Protein AF-A0A9P4T4Q5-F1 (afdb_monomer_lite)

Structure (mmCIF, N/CA/C/O backbone):
data_AF-A0A9P4T4Q5-F1
#
_entry.id   AF-A0A9P4T4Q5-F1
#
loop_
_atom_site.group_PDB
_atom_site.id
_atom_site.type_symbol
_atom_site.label_atom_id
_atom_site.label_alt_id
_atom_site.label_comp_id
_atom_site.label_asym_id
_atom_site.label_entity_id
_atom_site.label_seq_id
_atom_site.pdbx_PDB_ins_code
_atom_site.Cartn_x
_atom_site.Cartn_y
_atom_site.Cartn_z
_atom_site.occupancy
_atom_site.B_iso_or_equiv
_atom_site.auth_seq_id
_atom_site.auth_comp_id
_atom_site.auth_asym_id
_atom_site.auth_atom_id
_atom_site.pdbx_PDB_model_num
ATOM 1 N N . MET A 1 1 ? 0.245 20.357 -17.396 1.00 64.56 1 MET A N 1
ATOM 2 C CA . MET A 1 1 ? -0.317 19.278 -18.235 1.00 64.56 1 MET A CA 1
ATOM 3 C C . MET A 1 1 ? -0.642 18.130 -17.303 1.00 64.56 1 MET A C 1
ATOM 5 O O . MET A 1 1 ? 0.205 17.809 -16.481 1.00 64.56 1 MET A O 1
ATOM 9 N N . ASP A 1 2 ? -1.856 17.587 -17.358 1.00 85.38 2 ASP A N 1
ATOM 10 C CA . ASP A 1 2 ? -2.252 16.464 -16.501 1.00 85.38 2 ASP A CA 1
ATOM 11 C C . ASP A 1 2 ? -1.383 15.217 -16.807 1.00 85.38 2 ASP A C 1
ATOM 13 O O . ASP A 1 2 ? -1.110 14.937 -17.981 1.00 85.38 2 ASP A O 1
ATOM 17 N N . PRO A 1 3 ? -0.925 14.467 -15.787 1.00 85.25 3 PRO A N 1
ATOM 18 C CA . PRO A 1 3 ? -0.009 13.342 -15.974 1.00 85.25 3 PRO A CA 1
ATOM 19 C C . PRO A 1 3 ? -0.629 12.169 -16.742 1.00 85.25 3 PRO A C 1
ATOM 21 O O . PRO A 1 3 ? 0.101 11.441 -17.409 1.00 85.25 3 PRO A O 1
ATOM 24 N N . ARG A 1 4 ? -1.959 11.994 -16.736 1.00 86.31 4 ARG A N 1
ATOM 25 C CA . ARG A 1 4 ? -2.614 10.986 -17.592 1.00 86.31 4 ARG A CA 1
ATOM 26 C C . ARG A 1 4 ? -2.603 11.417 -19.054 1.00 86.31 4 ARG A C 1
ATOM 28 O O . ARG A 1 4 ? -2.420 10.584 -19.935 1.00 86.31 4 ARG A O 1
ATOM 35 N N . THR A 1 5 ? -2.760 12.714 -19.304 1.00 91.56 5 THR A N 1
ATOM 36 C CA . THR A 1 5 ? -2.664 13.299 -20.647 1.00 91.56 5 THR A CA 1
ATOM 37 C C . THR A 1 5 ? -1.244 13.167 -21.193 1.00 91.56 5 THR A C 1
ATOM 39 O O . THR A 1 5 ? -1.061 12.772 -22.341 1.00 91.56 5 THR A O 1
ATOM 42 N N . ALA A 1 6 ? -0.233 13.431 -20.360 1.00 89.81 6 ALA A N 1
ATOM 43 C CA . ALA A 1 6 ? 1.168 13.218 -20.714 1.00 89.81 6 ALA A CA 1
ATOM 44 C C . ALA A 1 6 ? 1.476 11.731 -20.968 1.00 89.81 6 ALA A C 1
ATOM 46 O O . ALA A 1 6 ? 2.134 11.402 -21.950 1.00 89.81 6 ALA A O 1
ATOM 47 N N . MET A 1 7 ? 0.943 10.826 -20.140 1.00 91.69 7 MET A N 1
ATOM 48 C CA . MET A 1 7 ? 1.112 9.379 -20.313 1.00 91.69 7 MET A CA 1
ATOM 49 C C . MET A 1 7 ? 0.531 8.897 -21.647 1.00 91.69 7 MET A C 1
ATOM 51 O O . MET A 1 7 ? 1.190 8.145 -22.359 1.00 91.69 7 MET A O 1
ATOM 55 N N . LEU A 1 8 ? -0.665 9.368 -22.017 1.00 92.50 8 LEU A N 1
ATOM 56 C CA . LEU A 1 8 ? -1.267 9.047 -23.311 1.00 92.50 8 LEU A CA 1
ATOM 57 C C . LEU A 1 8 ? -0.418 9.574 -24.476 1.00 92.50 8 LEU A C 1
ATOM 59 O O . LEU A 1 8 ? -0.223 8.862 -25.456 1.00 92.50 8 LEU A O 1
ATOM 63 N N . ALA A 1 9 ? 0.118 10.792 -24.365 1.00 93.69 9 ALA A N 1
ATOM 64 C CA . ALA A 1 9 ? 0.987 11.361 -25.394 1.00 93.69 9 ALA A CA 1
ATOM 65 C C . ALA A 1 9 ? 2.263 10.524 -25.601 1.00 93.69 9 ALA A C 1
ATOM 67 O O . ALA A 1 9 ? 2.615 10.223 -26.738 1.00 93.69 9 ALA A O 1
ATOM 68 N N . VAL A 1 10 ? 2.906 10.080 -24.515 1.00 93.00 10 VAL A N 1
ATOM 69 C CA . VAL A 1 10 ? 4.093 9.207 -24.580 1.00 93.00 10 VAL A CA 1
ATOM 70 C C . VAL A 1 10 ? 3.744 7.828 -25.151 1.00 93.00 10 VAL A C 1
ATOM 72 O O . VAL A 1 10 ? 4.496 7.290 -25.960 1.00 93.00 10 VAL A O 1
ATOM 75 N N . GLN A 1 11 ? 2.588 7.260 -24.791 1.00 93.31 11 GLN A N 1
ATOM 76 C CA . GLN A 1 11 ? 2.115 5.992 -25.362 1.00 93.31 11 GLN A CA 1
ATOM 77 C C . GLN A 1 11 ? 1.891 6.082 -26.876 1.00 93.31 11 GLN A C 1
ATOM 79 O O . GLN A 1 11 ? 2.256 5.154 -27.596 1.00 93.31 11 GLN A O 1
ATOM 84 N N . LEU A 1 12 ? 1.333 7.196 -27.360 1.00 95.56 12 LEU A N 1
ATOM 85 C CA . LEU A 1 12 ? 1.170 7.444 -28.793 1.00 95.56 12 LEU A CA 1
ATOM 86 C C . LEU A 1 12 ? 2.531 7.549 -29.494 1.00 95.56 12 LEU A C 1
ATOM 88 O O . LEU A 1 12 ? 2.755 6.857 -30.479 1.00 95.56 12 LEU A O 1
ATOM 92 N N . GLN A 1 13 ? 3.480 8.308 -28.935 1.00 94.25 13 GLN A N 1
ATOM 93 C CA . GLN A 1 13 ? 4.836 8.413 -29.492 1.00 94.25 13 GLN A CA 1
ATOM 94 C C . GLN A 1 13 ? 5.566 7.062 -29.546 1.00 94.25 13 GLN A C 1
ATOM 96 O O . GLN A 1 13 ? 6.278 6.780 -30.508 1.00 94.25 13 GLN A O 1
ATOM 101 N N . LEU A 1 14 ? 5.384 6.204 -28.537 1.00 93.88 14 LEU A N 1
ATOM 102 C CA . LEU A 1 14 ? 5.937 4.848 -28.540 1.00 93.88 14 LEU A CA 1
ATOM 103 C C . LEU A 1 14 ? 5.323 3.970 -29.637 1.00 93.88 14 LEU A C 1
ATOM 105 O O . LEU A 1 14 ? 6.044 3.172 -30.238 1.00 93.88 14 LEU A O 1
ATOM 109 N N . ALA A 1 15 ? 4.020 4.110 -29.901 1.00 94.50 15 ALA A N 1
ATOM 110 C CA . ALA A 1 15 ? 3.352 3.404 -30.990 1.00 94.50 15 ALA A CA 1
ATOM 111 C C . ALA A 1 15 ? 3.882 3.861 -32.359 1.00 94.50 15 ALA A C 1
ATOM 113 O O . ALA A 1 15 ? 4.242 3.013 -33.175 1.00 94.50 15 ALA A O 1
ATOM 114 N N . ASP A 1 16 ? 4.031 5.173 -32.560 1.00 95.25 16 ASP A N 1
ATOM 115 C CA . ASP A 1 16 ? 4.570 5.751 -33.797 1.00 95.25 16 ASP A CA 1
ATOM 116 C C . ASP A 1 16 ? 6.015 5.281 -34.053 1.00 95.25 16 ASP A C 1
ATOM 118 O O . ASP A 1 16 ? 6.361 4.852 -35.154 1.00 95.25 16 ASP A O 1
ATOM 122 N N . ILE A 1 17 ? 6.877 5.285 -33.027 1.00 92.31 17 ILE A N 1
ATOM 123 C CA . ILE A 1 17 ? 8.264 4.800 -33.150 1.00 92.31 17 ILE A CA 1
ATOM 124 C C . ILE A 1 17 ? 8.303 3.300 -33.459 1.00 92.31 17 ILE A C 1
ATOM 126 O O . ILE A 1 17 ? 9.138 2.860 -34.250 1.00 92.31 17 ILE A O 1
ATOM 130 N N . ALA A 1 18 ? 7.409 2.506 -32.866 1.00 90.88 18 ALA A N 1
ATOM 131 C CA . ALA A 1 18 ? 7.325 1.079 -33.159 1.00 90.88 18 ALA A CA 1
ATOM 132 C C . ALA A 1 18 ? 6.918 0.813 -34.619 1.00 90.88 18 ALA A C 1
ATOM 134 O O . ALA A 1 18 ? 7.454 -0.108 -35.238 1.00 90.88 18 ALA A O 1
ATOM 135 N N . GLU A 1 19 ? 6.018 1.620 -35.188 1.00 92.69 19 GLU A N 1
ATOM 136 C CA . GLU A 1 19 ? 5.650 1.552 -36.607 1.00 92.69 19 GLU A CA 1
ATOM 137 C C . GLU A 1 19 ? 6.850 1.885 -37.508 1.00 92.69 19 GLU A C 1
ATOM 139 O O . GLU A 1 19 ? 7.207 1.089 -38.379 1.00 92.69 19 GLU A O 1
ATOM 144 N N . ILE A 1 20 ? 7.569 2.973 -37.211 1.00 88.88 20 ILE A N 1
ATOM 145 C CA . ILE A 1 20 ? 8.772 3.383 -37.956 1.00 88.88 20 ILE A CA 1
ATOM 146 C C . ILE A 1 20 ? 9.863 2.299 -37.902 1.00 88.88 20 ILE A C 1
ATOM 148 O O . ILE A 1 20 ? 10.479 1.975 -38.921 1.00 88.88 20 ILE A O 1
ATOM 152 N N . LEU A 1 21 ? 10.102 1.698 -36.732 1.00 87.06 21 LEU A N 1
ATOM 153 C CA . LEU A 1 21 ? 11.079 0.614 -36.578 1.00 87.06 21 LEU A CA 1
ATOM 154 C C . LEU A 1 21 ? 10.698 -0.632 -37.396 1.00 87.06 21 LEU A C 1
ATOM 156 O O . LEU A 1 21 ? 11.575 -1.269 -37.990 1.00 87.06 21 LEU A O 1
ATOM 160 N N . ASN A 1 22 ? 9.405 -0.964 -37.473 1.00 87.50 22 ASN A N 1
ATOM 161 C CA . ASN A 1 22 ? 8.915 -2.069 -38.300 1.00 87.50 22 ASN A CA 1
ATOM 162 C C . ASN A 1 22 ? 9.116 -1.793 -39.800 1.00 87.50 22 ASN A C 1
ATOM 164 O O . ASN A 1 22 ? 9.591 -2.673 -40.525 1.00 87.50 22 ASN A O 1
ATOM 168 N N . ASP A 1 23 ? 8.845 -0.571 -40.259 1.00 86.06 23 ASP A N 1
ATOM 169 C CA . ASP A 1 23 ? 9.034 -0.167 -41.657 1.00 86.06 23 ASP A CA 1
ATOM 170 C C . ASP A 1 23 ? 10.508 -0.191 -42.085 1.00 86.06 23 ASP A C 1
ATOM 172 O O . ASP A 1 23 ? 10.851 -0.635 -43.190 1.00 86.06 23 ASP A O 1
ATOM 176 N N . ILE A 1 24 ? 11.413 0.232 -41.197 1.00 81.69 24 ILE A N 1
ATOM 177 C CA . ILE A 1 24 ? 12.863 0.150 -41.422 1.00 81.69 24 ILE A CA 1
ATOM 178 C C . ILE A 1 24 ? 13.302 -1.316 -41.545 1.00 81.69 24 ILE A C 1
ATOM 180 O O . ILE A 1 24 ? 14.125 -1.645 -42.403 1.00 81.69 24 ILE A O 1
ATOM 184 N N . GLN A 1 25 ? 12.722 -2.218 -40.748 1.00 76.75 25 GLN A N 1
ATOM 185 C CA . GLN A 1 25 ? 13.058 -3.643 -40.765 1.00 76.75 25 GLN A CA 1
ATOM 186 C C . GLN A 1 25 ? 12.623 -4.355 -42.059 1.00 76.75 25 GLN A C 1
ATOM 188 O O . GLN A 1 25 ? 13.293 -5.293 -42.504 1.00 76.75 25 GLN A 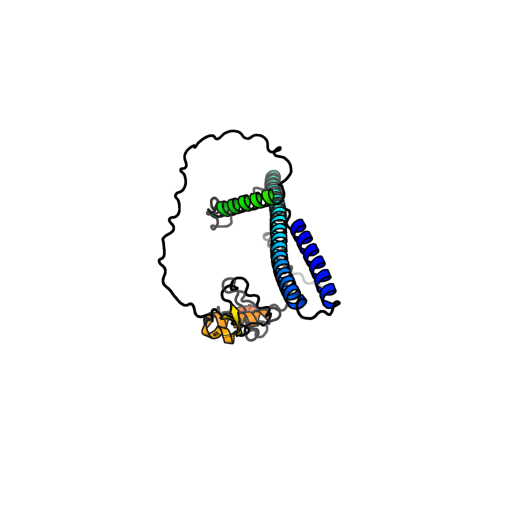O 1
ATOM 193 N N . ILE A 1 26 ? 11.540 -3.904 -42.695 1.00 78.69 26 ILE A N 1
ATOM 194 C CA . ILE A 1 26 ? 11.064 -4.446 -43.978 1.00 78.69 26 ILE A CA 1
ATOM 195 C C . ILE A 1 26 ? 11.969 -3.990 -45.143 1.00 78.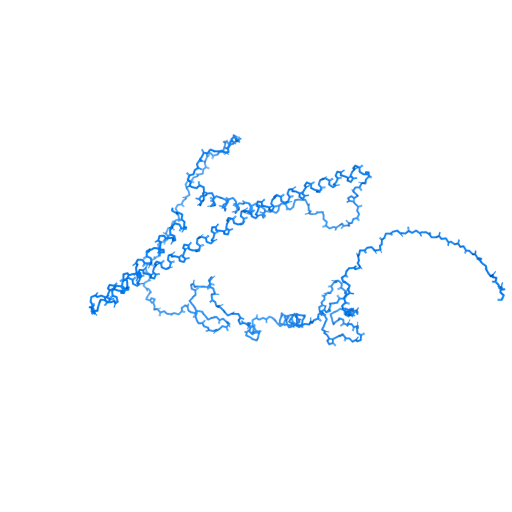69 26 ILE A C 1
ATOM 197 O O . ILE A 1 26 ? 12.212 -4.752 -46.087 1.00 78.69 26 ILE A O 1
ATOM 201 N N . ASN A 1 27 ? 12.543 -2.786 -45.062 1.00 70.94 27 ASN A N 1
ATOM 202 C CA . ASN A 1 27 ? 13.329 -2.168 -46.133 1.00 70.94 27 ASN A CA 1
ATOM 203 C C . ASN A 1 27 ? 14.848 -2.456 -46.016 1.00 70.94 27 ASN A C 1
ATOM 205 O O . ASN A 1 27 ? 15.597 -1.682 -45.422 1.00 70.94 27 ASN A O 1
ATOM 209 N N . LYS A 1 28 ? 15.319 -3.539 -46.656 1.00 61.94 28 LYS A N 1
ATOM 210 C CA . LYS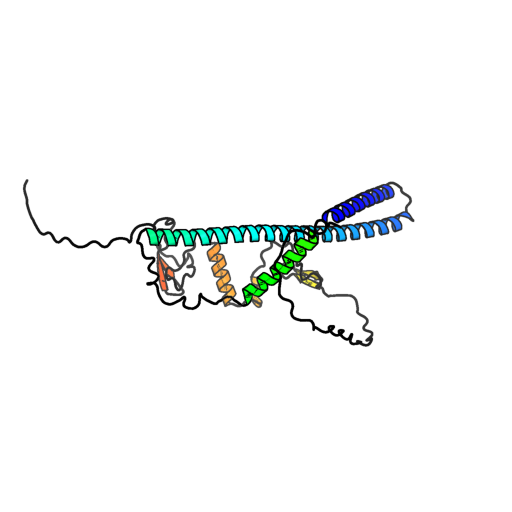 A 1 28 ? 16.661 -4.182 -46.563 1.00 61.94 28 LYS A CA 1
ATOM 211 C C . LYS A 1 28 ? 17.926 -3.390 -47.011 1.00 61.94 28 LYS A C 1
ATOM 213 O O . LYS A 1 28 ? 18.872 -4.019 -47.493 1.00 61.94 28 LYS A O 1
ATOM 218 N N . ASP A 1 29 ? 18.029 -2.073 -46.825 1.00 62.75 29 ASP A N 1
ATOM 219 C CA . ASP A 1 29 ? 19.287 -1.341 -47.108 1.00 62.75 29 ASP A CA 1
ATOM 220 C C . ASP A 1 29 ? 20.178 -1.250 -45.861 1.00 62.75 29 ASP A C 1
ATOM 222 O O . ASP A 1 29 ? 19.903 -0.529 -44.911 1.00 62.75 29 ASP A O 1
ATOM 226 N N . LYS A 1 30 ? 21.264 -2.021 -45.863 1.00 63.69 30 LYS A N 1
ATOM 227 C CA . LYS A 1 30 ? 21.901 -2.586 -44.659 1.00 63.69 30 LYS A CA 1
ATOM 228 C C . LYS A 1 30 ? 22.948 -1.747 -43.906 1.00 63.69 30 LYS A C 1
ATOM 230 O O . LYS A 1 30 ? 23.662 -2.329 -43.106 1.00 63.69 30 LYS A O 1
ATOM 235 N N . ARG A 1 31 ? 23.178 -0.460 -44.193 1.00 58.84 31 ARG A N 1
ATOM 236 C CA . ARG A 1 31 ? 24.323 0.235 -43.545 1.00 58.84 31 ARG A CA 1
ATOM 237 C C . ARG A 1 31 ? 24.066 1.641 -43.026 1.00 58.84 31 ARG A C 1
ATOM 239 O O . ARG A 1 31 ? 24.573 1.965 -41.967 1.00 58.84 31 ARG A O 1
ATOM 246 N N . ALA A 1 32 ? 23.271 2.448 -43.726 1.00 60.81 32 ALA A N 1
ATOM 247 C CA . ALA A 1 32 ? 22.837 3.748 -43.204 1.00 60.81 32 ALA A CA 1
ATOM 248 C C . ALA A 1 32 ? 21.673 3.608 -42.199 1.00 60.81 32 ALA A C 1
ATOM 250 O O . ALA A 1 32 ? 21.564 4.388 -41.263 1.00 60.81 32 ALA A O 1
ATOM 251 N N . LYS A 1 33 ? 20.853 2.556 -42.344 1.00 65.31 33 LYS A N 1
ATOM 252 C CA . LYS A 1 33 ? 19.678 2.301 -41.497 1.00 65.31 33 LYS A CA 1
ATOM 253 C C . LYS A 1 33 ? 20.017 1.731 -40.117 1.00 65.31 33 LYS A C 1
ATOM 255 O O . LYS A 1 33 ? 19.183 1.803 -39.225 1.00 65.31 33 LYS A O 1
ATOM 260 N N . ASP A 1 34 ? 21.217 1.181 -39.926 1.00 76.88 34 ASP A N 1
ATOM 261 C CA . ASP A 1 34 ? 21.619 0.592 -38.640 1.00 76.88 34 ASP A CA 1
ATOM 262 C C . ASP A 1 34 ? 21.887 1.679 -37.585 1.00 76.88 34 ASP A C 1
ATOM 264 O O . ASP A 1 34 ? 21.490 1.526 -36.432 1.00 76.88 34 ASP A O 1
ATOM 268 N N . GLU A 1 35 ? 22.497 2.802 -37.982 1.00 83.31 35 GLU A N 1
ATOM 269 C CA . GLU A 1 35 ? 22.713 3.958 -37.098 1.00 83.31 35 GLU A CA 1
ATOM 270 C C . GLU A 1 35 ? 21.390 4.668 -36.772 1.00 83.31 35 GLU A C 1
ATOM 272 O O . GLU A 1 35 ? 21.116 4.965 -35.608 1.00 83.31 35 GLU A O 1
ATOM 277 N N . GLU A 1 36 ? 20.527 4.871 -37.776 1.00 82.19 36 GLU A N 1
ATOM 278 C CA . GLU A 1 36 ? 19.181 5.431 -37.586 1.00 82.19 36 GLU A CA 1
ATOM 279 C C . GLU A 1 36 ? 18.336 4.544 -36.661 1.00 82.19 36 GLU A C 1
ATOM 281 O O . GLU A 1 36 ? 17.713 5.039 -35.721 1.00 82.19 36 GLU A O 1
ATOM 286 N N . ARG A 1 37 ? 18.381 3.221 -36.849 1.00 84.69 37 ARG A N 1
ATOM 287 C CA . ARG A 1 37 ? 17.704 2.254 -35.981 1.00 84.69 37 ARG A CA 1
ATOM 288 C C . ARG A 1 37 ? 18.218 2.317 -34.547 1.00 84.69 37 ARG A C 1
ATOM 290 O O . ARG A 1 37 ? 17.406 2.399 -33.632 1.00 84.69 37 ARG A O 1
ATOM 297 N N . ALA A 1 38 ? 19.536 2.304 -34.348 1.00 87.75 38 ALA A N 1
ATOM 298 C CA . ALA A 1 38 ? 20.120 2.401 -33.013 1.00 87.75 38 ALA A CA 1
ATOM 299 C C . ALA A 1 38 ? 19.683 3.699 -32.314 1.00 87.75 38 ALA A C 1
ATOM 301 O O . ALA A 1 38 ? 19.314 3.677 -31.141 1.00 87.75 38 ALA A O 1
ATOM 302 N N . SER A 1 39 ? 19.643 4.821 -33.044 1.00 90.38 39 SER A N 1
ATOM 303 C CA . SER A 1 39 ? 19.154 6.091 -32.500 1.00 90.38 39 SER A CA 1
ATOM 304 C C . SER A 1 39 ? 17.674 6.021 -32.087 1.00 90.38 39 SER A C 1
ATOM 306 O O . SER A 1 39 ? 17.328 6.435 -30.981 1.00 90.38 39 SER A O 1
ATOM 308 N N . LEU A 1 40 ? 16.805 5.411 -32.898 1.00 89.31 40 LEU A N 1
ATOM 309 C CA . LEU A 1 40 ? 15.385 5.241 -32.569 1.00 89.31 40 LEU A CA 1
ATOM 310 C C . LEU A 1 40 ? 15.159 4.291 -31.386 1.00 89.31 40 LEU A C 1
ATOM 312 O O . LEU A 1 40 ? 14.306 4.562 -30.544 1.00 89.31 40 LEU A O 1
ATOM 316 N N . GLU A 1 41 ? 15.944 3.219 -31.276 1.00 89.81 41 GLU A N 1
ATOM 317 C CA . GLU A 1 41 ? 15.900 2.303 -30.130 1.00 89.81 41 GLU A CA 1
ATOM 318 C C . GLU A 1 41 ? 16.303 3.016 -28.826 1.00 89.81 41 GLU A C 1
ATOM 320 O O . GLU A 1 41 ? 15.676 2.794 -27.789 1.00 89.81 41 GLU A O 1
ATOM 325 N N . THR A 1 42 ? 17.277 3.937 -28.861 1.00 93.38 42 THR A N 1
ATOM 326 C CA . THR A 1 42 ? 17.613 4.750 -27.674 1.00 93.38 42 THR A CA 1
ATOM 327 C C . THR A 1 42 ? 16.486 5.704 -27.272 1.00 93.38 42 THR A C 1
ATOM 329 O O . THR A 1 42 ? 16.179 5.819 -26.087 1.00 93.38 42 THR A O 1
ATOM 332 N N . VAL A 1 43 ? 15.809 6.333 -28.241 1.00 93.50 43 VAL A N 1
ATOM 333 C CA . VAL A 1 43 ? 14.646 7.199 -27.974 1.00 93.50 43 VAL A CA 1
ATOM 334 C C . VAL A 1 43 ? 13.479 6.384 -27.414 1.00 93.50 43 VAL A C 1
ATOM 336 O O . VAL A 1 43 ? 12.806 6.825 -26.486 1.00 93.50 43 VAL A O 1
ATOM 339 N N . GLN A 1 44 ? 13.259 5.170 -27.923 1.00 94.12 44 GLN A N 1
ATOM 340 C CA . GLN A 1 44 ? 12.252 4.258 -27.388 1.00 94.12 44 GLN A CA 1
ATOM 341 C C . GLN A 1 44 ? 12.529 3.916 -25.918 1.00 94.12 44 GLN A C 1
ATOM 343 O O . GLN A 1 44 ? 11.613 3.962 -25.098 1.00 94.12 44 GLN A O 1
ATOM 348 N N . GLN A 1 45 ? 13.779 3.595 -25.574 1.00 94.62 45 GLN A N 1
ATOM 349 C CA . GLN A 1 45 ? 14.168 3.311 -24.191 1.00 94.62 45 GLN A CA 1
ATOM 350 C C . GLN A 1 45 ? 13.924 4.514 -23.269 1.00 94.62 45 GLN A C 1
ATOM 352 O O . GLN A 1 45 ? 13.369 4.335 -22.183 1.00 94.62 45 GLN A O 1
ATOM 357 N N . ASP A 1 46 ? 14.263 5.729 -23.712 1.00 95.88 46 ASP A N 1
ATOM 358 C CA . ASP A 1 46 ? 14.023 6.951 -22.935 1.00 95.88 46 ASP A CA 1
ATOM 359 C C . ASP A 1 46 ? 12.522 7.207 -22.721 1.00 95.88 46 ASP A C 1
ATOM 361 O O . ASP A 1 46 ? 12.076 7.435 -21.597 1.00 95.88 46 ASP A O 1
ATOM 365 N N . LEU A 1 47 ? 11.698 7.065 -23.764 1.00 93.50 47 LEU A N 1
ATOM 366 C CA . LEU A 1 47 ? 10.244 7.217 -23.646 1.00 93.50 47 LEU A CA 1
ATOM 367 C C . LEU A 1 47 ? 9.612 6.166 -22.723 1.00 93.50 47 LEU A C 1
ATOM 369 O O . LEU A 1 47 ? 8.695 6.487 -21.967 1.00 93.50 47 LEU A O 1
ATOM 373 N N . VAL A 1 48 ? 10.112 4.926 -22.722 1.00 94.75 48 VAL A N 1
ATOM 374 C CA . VAL A 1 48 ? 9.678 3.894 -21.765 1.00 94.75 48 VAL A CA 1
ATOM 375 C C . VAL A 1 48 ? 10.037 4.293 -20.329 1.00 94.75 48 VAL A C 1
ATOM 377 O O . VAL A 1 48 ? 9.218 4.135 -19.420 1.00 94.75 48 VAL A O 1
ATOM 380 N N . GLN A 1 49 ? 11.225 4.859 -20.105 1.00 94.69 49 GLN A N 1
ATOM 381 C CA . GLN A 1 49 ? 11.628 5.361 -18.789 1.00 94.69 49 GLN A CA 1
ATOM 382 C C . GLN A 1 49 ? 10.762 6.550 -18.333 1.00 94.69 49 GLN A C 1
ATOM 384 O O . GLN A 1 49 ? 10.363 6.631 -17.163 1.00 94.69 49 GLN A O 1
ATOM 389 N N . GLN A 1 50 ? 10.423 7.456 -19.252 1.00 93.56 50 GLN A N 1
ATOM 390 C CA . GLN A 1 50 ? 9.505 8.563 -18.987 1.00 93.56 50 GLN A CA 1
ATOM 391 C C . GLN A 1 50 ? 8.096 8.057 -18.653 1.00 93.56 50 GLN A C 1
ATOM 393 O O . GLN A 1 50 ? 7.485 8.536 -17.695 1.00 93.56 50 GLN A O 1
ATOM 398 N N . LEU A 1 51 ? 7.606 7.041 -19.368 1.00 93.25 51 LEU A N 1
ATOM 399 C CA . LEU A 1 51 ? 6.315 6.408 -19.100 1.00 93.25 51 LEU A CA 1
ATOM 400 C C . LEU A 1 51 ? 6.272 5.818 -17.687 1.00 93.25 51 LEU A C 1
ATOM 402 O O . LEU A 1 51 ? 5.346 6.121 -16.939 1.00 93.25 51 LEU A O 1
ATOM 406 N N . ALA A 1 52 ? 7.301 5.071 -17.276 1.00 92.06 52 ALA A N 1
ATOM 407 C CA . ALA A 1 52 ? 7.385 4.518 -15.921 1.00 92.06 52 ALA A CA 1
ATOM 408 C C . ALA A 1 52 ? 7.360 5.614 -14.835 1.00 92.06 52 ALA A C 1
ATOM 410 O O . ALA A 1 52 ? 6.790 5.437 -13.754 1.00 92.06 52 ALA A O 1
ATOM 411 N N . THR A 1 53 ? 7.950 6.777 -15.123 1.00 92.19 53 THR A N 1
ATOM 412 C CA . THR A 1 53 ? 7.918 7.935 -14.218 1.00 92.19 53 THR A CA 1
ATOM 413 C C . THR A 1 53 ? 6.511 8.529 -14.120 1.00 92.19 53 THR A C 1
ATOM 415 O O . THR A 1 53 ? 6.033 8.797 -13.016 1.00 92.19 53 THR A O 1
ATOM 418 N N . LEU A 1 54 ? 5.821 8.694 -15.253 1.00 89.88 54 LEU A N 1
ATOM 419 C CA . LEU A 1 54 ? 4.443 9.194 -15.305 1.00 89.88 54 LEU A CA 1
ATOM 420 C C . LEU A 1 54 ? 3.456 8.235 -14.628 1.00 89.88 54 LEU A C 1
ATOM 422 O O . LEU A 1 54 ? 2.583 8.682 -13.886 1.00 89.88 54 LEU A O 1
ATOM 426 N N . GLU A 1 55 ? 3.618 6.924 -14.807 1.00 91.81 55 GLU A N 1
ATOM 427 C CA . GLU A 1 55 ? 2.835 5.912 -14.089 1.00 91.81 55 GLU A CA 1
ATOM 428 C C . GLU A 1 55 ? 3.012 6.035 -12.574 1.00 91.81 55 GLU A C 1
ATOM 430 O O . GLU A 1 55 ? 2.028 6.020 -11.827 1.00 91.81 55 GLU A O 1
ATOM 435 N N . GLY A 1 56 ? 4.253 6.235 -12.120 1.00 90.75 56 GLY A N 1
ATOM 436 C CA . GLY A 1 56 ? 4.557 6.512 -10.719 1.00 90.75 56 GLY A CA 1
ATOM 437 C C . GLY A 1 56 ? 3.835 7.759 -10.202 1.00 90.75 56 GLY A C 1
ATOM 438 O O . GLY A 1 56 ? 3.215 7.715 -9.141 1.00 90.75 56 GLY A O 1
ATOM 439 N N . GLN A 1 57 ? 3.843 8.852 -10.968 1.00 88.06 57 GLN A N 1
ATOM 440 C CA . GLN A 1 57 ? 3.121 10.078 -10.609 1.00 88.06 57 GLN A CA 1
ATOM 441 C C . GLN A 1 57 ? 1.606 9.851 -10.529 1.00 88.06 57 GLN A C 1
ATOM 443 O O . GLN A 1 57 ? 0.976 10.255 -9.553 1.00 88.06 57 GLN A O 1
ATOM 448 N N . VAL A 1 58 ? 1.013 9.160 -11.508 1.00 88.12 58 VAL A N 1
ATOM 449 C CA . VAL A 1 58 ? -0.422 8.827 -11.506 1.00 88.12 58 VAL A CA 1
ATOM 450 C C . VAL A 1 58 ? -0.789 7.963 -10.297 1.00 88.12 58 VAL A C 1
ATOM 452 O O . VAL A 1 58 ? -1.856 8.157 -9.712 1.00 88.12 58 VAL A O 1
ATOM 455 N N . LEU A 1 59 ? 0.071 7.018 -9.910 1.00 89.81 59 LEU A N 1
ATOM 456 C CA . LEU A 1 59 ? -0.139 6.184 -8.730 1.00 89.81 59 LEU A CA 1
ATOM 457 C C . LEU A 1 59 ? -0.110 7.010 -7.440 1.00 89.81 59 LEU A C 1
ATOM 459 O O . LEU A 1 59 ? -1.039 6.906 -6.644 1.00 89.81 59 LEU A O 1
ATOM 463 N N . VAL A 1 60 ? 0.905 7.860 -7.257 1.00 87.56 60 VAL A N 1
ATOM 464 C CA . VAL A 1 60 ? 1.012 8.750 -6.086 1.00 87.56 60 VAL A CA 1
ATOM 465 C C . VAL A 1 60 ? -0.229 9.629 -5.968 1.00 87.56 60 VAL A C 1
ATOM 467 O O . VAL A 1 60 ? -0.833 9.721 -4.906 1.00 87.56 60 VAL A O 1
ATOM 470 N N . ILE A 1 61 ? -0.664 10.209 -7.083 1.00 85.69 61 ILE A N 1
ATOM 471 C CA . ILE A 1 61 ? -1.859 11.047 -7.148 1.00 85.69 61 ILE A CA 1
ATOM 472 C C . ILE A 1 61 ? -3.125 10.275 -6.738 1.00 85.69 61 ILE A C 1
ATOM 474 O O . ILE A 1 61 ? -3.975 10.813 -6.028 1.00 85.69 61 ILE A O 1
ATOM 478 N N . LYS A 1 62 ? -3.262 9.006 -7.146 1.00 86.69 62 LYS A N 1
ATOM 479 C CA . LYS A 1 62 ? -4.381 8.149 -6.715 1.00 86.69 62 LYS A CA 1
ATOM 480 C C . LYS A 1 62 ? -4.343 7.861 -5.217 1.00 86.69 62 LYS A C 1
ATOM 482 O O . LYS A 1 62 ? -5.390 7.933 -4.585 1.00 86.69 62 LYS A O 1
ATOM 487 N N . ILE A 1 63 ? -3.165 7.553 -4.673 1.00 89.94 63 ILE A N 1
ATOM 488 C CA . ILE A 1 63 ? -2.991 7.294 -3.239 1.00 89.94 63 ILE A CA 1
ATOM 489 C C . ILE A 1 63 ? -3.372 8.541 -2.443 1.00 89.94 63 ILE A C 1
ATOM 491 O O . ILE A 1 63 ? -4.191 8.451 -1.541 1.00 89.94 63 ILE A O 1
ATOM 495 N N . LEU A 1 64 ? -2.863 9.715 -2.828 1.00 85.56 64 LEU A N 1
ATOM 496 C CA . LEU A 1 64 ? -3.198 10.978 -2.165 1.00 85.56 64 LEU A CA 1
ATOM 497 C C . LEU A 1 64 ? -4.702 11.263 -2.184 1.00 85.56 64 LEU A C 1
ATOM 499 O O . LEU A 1 64 ? -5.257 11.700 -1.181 1.00 85.56 64 LEU A O 1
ATOM 503 N N . LYS A 1 65 ? -5.365 10.990 -3.313 1.00 86.31 65 LYS A N 1
ATOM 504 C CA . LYS A 1 65 ? -6.818 11.130 -3.413 1.00 86.31 65 LYS A CA 1
ATOM 505 C C . LYS A 1 65 ? -7.548 10.190 -2.454 1.00 86.31 65 LYS A C 1
ATOM 507 O O . LYS A 1 65 ? -8.449 10.623 -1.748 1.00 86.31 65 LYS A O 1
ATOM 512 N N . GLN A 1 66 ? -7.155 8.921 -2.432 1.00 90.81 66 GLN A N 1
ATOM 513 C CA . GLN A 1 66 ? -7.782 7.926 -1.570 1.00 90.81 66 GLN A CA 1
ATOM 514 C C . GLN A 1 66 ? -7.580 8.257 -0.087 1.00 90.81 66 GLN A C 1
ATOM 516 O O . GLN A 1 66 ? -8.547 8.272 0.660 1.00 90.81 66 GLN A O 1
ATOM 521 N N . GLU A 1 67 ? -6.359 8.608 0.320 1.00 87.81 67 GLU A N 1
ATOM 522 C CA . GLU A 1 67 ? -6.059 9.036 1.693 1.00 87.81 67 GLU A CA 1
ATOM 523 C C . GLU A 1 67 ? -6.898 10.251 2.110 1.00 87.81 67 GLU A C 1
ATOM 525 O O . GLU A 1 67 ? -7.339 10.354 3.256 1.00 87.81 67 GLU A O 1
ATOM 530 N N . PHE A 1 68 ? -7.157 11.174 1.179 1.00 87.44 68 PHE A N 1
ATOM 531 C CA . PHE A 1 68 ? -8.036 12.310 1.429 1.00 87.44 68 PHE A CA 1
ATOM 532 C C . PHE A 1 68 ? -9.486 11.898 1.656 1.00 87.44 68 PHE A C 1
ATOM 534 O O . PHE A 1 68 ? -10.096 12.326 2.642 1.00 87.44 68 PHE A O 1
ATOM 541 N N . ASP A 1 69 ? -10.019 11.051 0.781 1.00 86.81 69 ASP A N 1
ATOM 542 C CA . ASP A 1 69 ? -11.382 10.544 0.897 1.00 86.81 69 ASP A CA 1
ATOM 543 C C . ASP A 1 69 ? -11.554 9.724 2.197 1.00 86.81 69 ASP A C 1
ATOM 545 O O . ASP A 1 69 ? -12.529 9.915 2.931 1.00 86.81 69 ASP A O 1
ATOM 549 N N . ASP A 1 70 ? -10.565 8.896 2.545 1.00 91.25 70 ASP A N 1
ATOM 550 C CA . ASP A 1 70 ? -10.554 8.060 3.750 1.00 91.25 70 ASP A CA 1
ATOM 551 C C . ASP A 1 70 ? -10.513 8.909 5.030 1.00 91.25 70 ASP A C 1
ATOM 553 O O . ASP A 1 70 ? -11.288 8.677 5.964 1.00 91.25 70 ASP A O 1
ATOM 557 N N . ARG A 1 71 ? -9.675 9.954 5.078 1.00 85.38 71 ARG A N 1
ATOM 558 C CA . ARG A 1 71 ? -9.633 10.886 6.220 1.00 85.38 71 ARG A CA 1
ATOM 559 C C . ARG A 1 71 ? -10.934 11.670 6.374 1.00 85.38 71 ARG A C 1
ATOM 561 O O . ARG A 1 71 ? -11.387 11.881 7.501 1.00 85.38 71 ARG A O 1
ATOM 568 N N . ALA A 1 72 ? -11.552 12.089 5.270 1.00 87.25 72 ALA A N 1
ATOM 569 C CA . ALA A 1 72 ? -12.847 12.764 5.304 1.00 87.25 72 ALA A CA 1
ATOM 570 C C . ALA A 1 72 ? -13.950 11.837 5.846 1.00 87.25 72 ALA A C 1
ATOM 572 O O . ALA A 1 72 ? -14.747 12.252 6.694 1.00 87.25 72 ALA A O 1
ATOM 573 N N . ALA A 1 73 ? -13.958 10.571 5.419 1.00 92.56 73 ALA A N 1
ATOM 574 C CA . ALA A 1 73 ? -14.875 9.556 5.927 1.00 92.56 73 ALA A CA 1
ATOM 575 C C . ALA A 1 73 ? -14.646 9.266 7.420 1.00 92.56 73 ALA A C 1
ATOM 577 O O . ALA A 1 73 ? -15.602 9.247 8.196 1.00 92.56 73 ALA A O 1
ATOM 578 N N . TYR A 1 74 ? -13.388 9.113 7.844 1.00 92.12 74 TYR A N 1
ATOM 579 C CA . TYR A 1 74 ? -13.038 8.871 9.244 1.00 92.12 74 TYR A CA 1
ATOM 580 C C . TYR A 1 74 ? -13.469 10.023 10.153 1.00 92.12 74 TYR A C 1
ATOM 582 O O . TYR A 1 74 ? -14.071 9.795 11.200 1.00 92.12 74 TYR A O 1
ATOM 590 N N . LYS A 1 75 ? -13.230 11.273 9.735 1.00 89.69 75 LYS A N 1
ATOM 591 C CA . LYS A 1 75 ? -13.668 12.454 10.489 1.00 89.69 75 LYS A CA 1
ATOM 592 C C . LYS A 1 75 ? -15.180 12.450 10.709 1.00 89.69 75 LYS A C 1
ATOM 594 O O . LYS A 1 75 ? -15.634 12.709 11.819 1.00 89.69 75 LYS A O 1
ATOM 599 N N . LYS A 1 76 ? -15.948 12.103 9.673 1.00 94.69 76 LYS A N 1
ATOM 600 C CA . LYS A 1 76 ? -17.405 11.997 9.768 1.00 94.69 76 LYS A CA 1
ATOM 601 C C . LYS A 1 76 ? -17.834 10.936 10.787 1.00 94.69 76 LYS A C 1
ATOM 603 O O . LYS A 1 76 ? -18.677 11.224 11.629 1.00 94.69 76 LYS A O 1
ATOM 608 N N . LEU A 1 77 ? -17.235 9.745 10.741 1.00 94.50 77 LEU A N 1
ATOM 609 C CA . LEU A 1 77 ? -17.529 8.671 11.700 1.00 94.50 77 LEU A CA 1
ATOM 610 C C . LEU A 1 77 ? -17.186 9.074 13.138 1.00 94.50 77 LEU A C 1
ATOM 612 O O . LEU A 1 77 ? -17.939 8.781 14.060 1.00 94.50 77 LEU A O 1
ATOM 616 N N . LEU A 1 78 ? -16.076 9.784 13.324 1.00 94.31 78 LEU A N 1
ATOM 617 C CA . LEU A 1 78 ? -15.640 10.257 14.632 1.00 94.31 78 LEU A CA 1
ATOM 618 C C . LEU A 1 78 ? -16.601 11.311 15.209 1.00 94.31 78 LEU A C 1
ATOM 620 O O . LEU A 1 78 ? -16.858 11.323 16.414 1.00 94.31 78 LEU A O 1
ATOM 624 N N . ASP A 1 79 ? -17.162 12.177 14.366 1.00 94.12 79 ASP A N 1
ATOM 625 C CA . ASP A 1 79 ? -18.187 13.137 14.780 1.00 94.12 79 ASP A CA 1
ATOM 626 C C . ASP A 1 79 ? -19.529 12.440 15.091 1.00 94.12 79 ASP A C 1
ATOM 628 O O . ASP A 1 79 ? -20.172 12.773 16.089 1.00 94.12 79 ASP A O 1
ATOM 632 N N . GLU A 1 80 ? -19.918 11.423 14.313 1.00 96.81 80 GLU A N 1
ATOM 633 C CA . GLU A 1 80 ? -21.088 10.572 14.595 1.00 96.81 80 GLU A CA 1
ATOM 634 C C . GLU A 1 80 ? -20.938 9.812 15.927 1.00 96.81 80 GLU A C 1
ATOM 636 O O . GLU A 1 80 ? -21.884 9.749 16.714 1.00 96.81 80 GLU A O 1
ATOM 641 N N . GLU A 1 81 ? -19.748 9.289 16.235 1.00 96.56 81 GLU A N 1
ATOM 642 C CA . GLU A 1 81 ? -19.464 8.610 17.504 1.00 96.56 81 GLU A CA 1
ATOM 643 C C . GLU A 1 81 ? -19.535 9.573 18.695 1.00 96.56 81 GLU A C 1
ATOM 645 O O . GLU A 1 81 ? -20.188 9.274 19.696 1.00 96.56 81 GLU A O 1
ATOM 650 N N . LYS A 1 82 ? -18.933 10.766 18.589 1.00 94.94 82 LYS A N 1
ATOM 651 C CA . LYS A 1 82 ? -19.044 11.808 19.628 1.00 94.94 82 LYS A CA 1
ATOM 652 C C . LYS A 1 82 ? -20.494 12.195 19.895 1.00 94.94 82 LYS A C 1
ATOM 654 O O . LYS A 1 82 ? -20.878 12.390 21.054 1.00 94.94 82 LYS A O 1
ATOM 659 N N . GLN A 1 83 ? -21.291 12.305 18.833 1.00 96.75 83 GLN A N 1
ATOM 660 C CA . GLN A 1 83 ? -22.715 12.577 18.954 1.00 96.75 83 GLN A CA 1
ATOM 661 C C . GLN A 1 83 ? -23.423 11.426 19.678 1.00 96.75 83 GLN A C 1
ATOM 663 O O . GLN A 1 83 ? -24.130 11.672 20.650 1.00 96.75 83 GLN A O 1
ATOM 668 N N . ALA A 1 84 ? -23.162 10.175 19.290 1.00 97.12 84 ALA A N 1
ATOM 669 C CA . ALA A 1 84 ? -23.749 9.000 19.930 1.00 97.12 84 ALA A CA 1
ATOM 670 C C . ALA A 1 84 ? -23.379 8.881 21.420 1.00 97.12 84 ALA A C 1
ATOM 672 O O . ALA A 1 84 ? -24.232 8.534 22.237 1.00 97.12 84 ALA A O 1
ATOM 673 N N . VAL A 1 85 ? -22.138 9.208 21.798 1.00 95.56 85 VAL A N 1
ATOM 674 C CA . VAL A 1 85 ? -21.700 9.259 23.205 1.00 95.56 85 VAL A CA 1
ATOM 675 C C . VAL A 1 85 ? -22.465 10.339 23.971 1.00 95.56 85 VAL A C 1
ATOM 677 O O . VAL A 1 85 ? -22.980 10.074 25.056 1.00 95.56 85 VAL A O 1
ATOM 680 N N . SER A 1 86 ? -22.596 11.533 23.392 1.00 94.56 86 SER A N 1
ATOM 681 C CA . SER A 1 86 ? -23.334 12.644 24.007 1.00 94.56 86 SER A CA 1
ATOM 682 C C . SER A 1 86 ? -24.816 12.304 24.199 1.00 94.56 86 SER A C 1
ATOM 684 O O . SER A 1 86 ? -25.384 12.554 25.266 1.00 94.56 86 SER A O 1
ATOM 686 N N . ASP A 1 87 ? -25.432 11.679 23.195 1.00 97.50 87 ASP A N 1
ATOM 687 C CA . ASP A 1 87 ? -26.823 11.230 23.238 1.00 97.50 87 ASP A CA 1
ATOM 688 C C . ASP A 1 87 ? -27.016 10.113 24.273 1.00 97.50 87 ASP A C 1
ATOM 690 O O . ASP A 1 87 ? -27.992 10.122 25.027 1.00 97.50 87 ASP A O 1
ATOM 694 N N . HIS A 1 88 ? -26.063 9.180 24.369 1.00 94.12 88 HIS A N 1
ATOM 695 C CA . HIS A 1 88 ? -26.063 8.132 25.385 1.00 94.12 88 HIS A CA 1
ATOM 696 C C . HIS A 1 88 ? -25.982 8.715 26.801 1.00 94.12 88 HIS A C 1
ATOM 698 O O . HIS A 1 88 ? -26.785 8.355 27.664 1.00 94.12 88 HIS A O 1
ATOM 704 N N . GLU A 1 89 ? -25.065 9.654 27.048 1.00 93.75 89 GLU A N 1
ATOM 705 C CA . GLU A 1 89 ? -24.963 10.334 28.340 1.00 93.75 89 GLU A CA 1
ATOM 706 C C . GLU A 1 89 ? -26.251 11.081 28.700 1.00 93.75 89 GLU A C 1
ATOM 708 O O . GLU A 1 89 ? -26.711 11.017 29.844 1.00 93.75 89 GLU A O 1
ATOM 713 N N . LEU A 1 90 ? -26.850 11.783 27.735 1.00 94.00 90 LEU A N 1
ATOM 714 C CA . LEU A 1 90 ? -28.113 12.486 27.933 1.00 94.00 90 LEU A CA 1
ATOM 715 C C . LEU A 1 90 ? -29.243 11.511 28.287 1.00 94.00 90 LEU A C 1
ATOM 717 O O . LEU A 1 90 ? -29.984 11.755 29.242 1.00 94.00 90 LEU A O 1
ATOM 721 N N . ALA A 1 91 ? -29.350 10.392 27.568 1.00 95.94 91 ALA A N 1
ATOM 722 C CA . ALA A 1 91 ? -30.342 9.356 27.835 1.00 95.94 91 ALA A CA 1
ATOM 723 C C . ALA A 1 91 ? -30.178 8.756 29.241 1.00 95.94 91 ALA A C 1
ATOM 725 O O . ALA A 1 91 ? -31.164 8.608 29.964 1.00 95.94 91 ALA A O 1
ATOM 726 N N . MET A 1 92 ? -28.939 8.489 29.667 1.00 92.94 92 MET A N 1
ATOM 727 C CA . MET A 1 92 ? -28.638 7.999 31.017 1.00 92.94 92 MET A CA 1
ATOM 728 C C . MET A 1 92 ? -29.077 8.998 32.098 1.00 92.94 92 MET A C 1
ATOM 730 O O . MET A 1 92 ? -29.738 8.610 33.065 1.00 92.94 92 MET A O 1
ATOM 734 N N . ARG A 1 93 ? -28.799 10.297 31.902 1.00 91.69 93 ARG A N 1
ATOM 735 C CA . ARG A 1 93 ? -29.240 11.363 32.821 1.00 91.69 93 ARG A CA 1
ATOM 736 C C . ARG A 1 93 ? -30.766 11.448 32.909 1.00 91.69 93 ARG A C 1
ATOM 738 O O . ARG A 1 93 ? -31.300 11.570 34.009 1.00 91.69 93 ARG A O 1
ATOM 745 N N . LEU A 1 94 ? -31.470 11.358 31.778 1.00 92.88 94 LEU A N 1
ATOM 746 C CA . LEU A 1 94 ? -32.938 11.384 31.733 1.00 92.88 94 LEU A CA 1
ATOM 747 C C . LEU A 1 94 ? -33.574 10.149 32.385 1.00 92.88 94 LEU A C 1
ATOM 749 O O . LEU A 1 94 ? -34.628 10.263 33.006 1.00 92.88 94 LEU A O 1
ATOM 753 N N . ALA A 1 95 ? -32.920 8.989 32.303 1.00 94.06 95 ALA A N 1
ATOM 754 C CA . ALA A 1 95 ? -33.354 7.760 32.965 1.00 94.06 95 ALA A CA 1
ATOM 755 C C . ALA A 1 95 ? -33.140 7.773 34.495 1.00 94.06 95 ALA A C 1
ATOM 757 O O . ALA A 1 95 ? -33.471 6.798 35.169 1.00 94.06 95 ALA A O 1
ATOM 758 N N . GLY A 1 96 ? -32.573 8.848 35.059 1.00 88.75 96 GLY A N 1
ATOM 759 C CA . GLY A 1 96 ? -32.227 8.928 36.481 1.00 88.75 96 GLY A CA 1
ATOM 760 C C . GLY A 1 96 ? -31.047 8.031 36.870 1.00 88.75 96 GLY A C 1
ATOM 761 O O . GLY A 1 96 ? -30.795 7.831 38.058 1.00 88.75 96 GLY A O 1
ATOM 762 N N . MET A 1 97 ? -30.319 7.494 35.885 1.00 77.25 97 MET A N 1
ATOM 763 C CA . MET A 1 97 ? -29.103 6.723 36.103 1.00 77.25 97 MET A CA 1
ATOM 764 C C . MET A 1 97 ? -27.934 7.704 36.172 1.00 77.25 97 MET A C 1
ATOM 766 O O . MET A 1 97 ? -27.525 8.288 35.169 1.00 77.25 97 MET A O 1
ATOM 770 N N . THR A 1 98 ? -27.384 7.917 37.366 1.00 70.00 98 THR A N 1
ATOM 771 C CA . THR A 1 98 ? -26.129 8.656 37.487 1.00 70.00 98 THR A CA 1
ATOM 772 C C . THR A 1 98 ? -25.020 7.794 36.891 1.00 70.00 98 THR A C 1
ATOM 774 O O . THR A 1 98 ? -24.745 6.692 37.366 1.00 70.00 98 THR A O 1
ATOM 777 N N . VAL A 1 99 ? -24.380 8.280 35.826 1.00 63.84 99 VAL A N 1
ATOM 778 C CA . VAL A 1 99 ? -23.117 7.709 35.347 1.00 63.84 99 VAL A CA 1
ATOM 779 C C . VAL A 1 99 ? -22.105 7.951 36.465 1.00 63.84 99 VAL A C 1
ATOM 781 O O . VAL A 1 99 ? -21.578 9.052 36.624 1.00 63.84 99 VAL A O 1
ATOM 784 N N . SER A 1 100 ? -21.927 6.957 37.336 1.00 58.59 100 SER A N 1
ATOM 785 C CA . SER A 1 100 ? -20.969 7.034 38.431 1.00 58.59 100 SER A CA 1
ATOM 786 C C . SER A 1 100 ? -19.575 7.009 37.820 1.00 58.59 100 SER A C 1
ATOM 788 O O . SER A 1 100 ? -19.026 5.948 37.544 1.00 58.59 100 SER A O 1
ATOM 790 N N . HIS A 1 101 ? -18.986 8.184 37.612 1.00 59.66 101 HIS A N 1
ATOM 791 C CA . HIS A 1 101 ? -17.598 8.322 37.168 1.00 59.66 101 HIS A CA 1
ATOM 792 C C . HIS A 1 101 ? -16.567 7.853 38.212 1.00 59.66 101 HIS A C 1
ATOM 794 O O . HIS A 1 101 ? -15.375 8.049 38.012 1.00 59.66 101 HIS A O 1
ATOM 800 N N . ASN A 1 102 ? -16.985 7.227 39.316 1.00 56.44 102 ASN A N 1
ATOM 801 C CA . ASN A 1 102 ? -16.092 6.809 40.388 1.00 56.44 102 ASN A CA 1
ATOM 802 C C . ASN A 1 102 ? -16.418 5.396 40.871 1.00 56.44 102 ASN A C 1
ATOM 804 O O . ASN A 1 102 ? -17.300 5.224 41.711 1.00 56.44 102 ASN A O 1
ATOM 808 N N . ALA A 1 103 ? -15.675 4.413 40.357 1.00 48.84 103 ALA A N 1
ATOM 809 C CA . ALA A 1 103 ? -15.002 3.373 41.146 1.00 48.84 103 ALA A CA 1
ATOM 810 C C . ALA A 1 103 ? -14.319 2.342 40.228 1.00 48.84 103 ALA A C 1
ATOM 812 O O . ALA A 1 103 ? -14.708 1.184 40.207 1.00 48.84 103 ALA A O 1
ATOM 813 N N . GLU A 1 104 ? -13.268 2.744 39.512 1.00 47.66 104 GLU A N 1
ATOM 814 C CA . GLU A 1 104 ? -12.179 1.837 39.132 1.00 47.66 104 GLU A CA 1
ATOM 815 C C . GLU A 1 104 ? -10.878 2.648 39.047 1.00 47.66 104 GLU A C 1
ATOM 817 O O . GLU A 1 104 ? -10.837 3.770 38.546 1.00 47.66 104 GLU A O 1
ATOM 822 N N . GLY A 1 105 ? -9.845 2.143 39.717 1.00 41.53 105 GLY A N 1
ATOM 823 C CA . GLY A 1 105 ? -8.754 2.940 40.257 1.00 41.53 105 GLY A CA 1
ATOM 824 C C . GLY A 1 105 ? -7.732 3.484 39.255 1.00 41.53 105 GLY A C 1
ATOM 825 O O . GLY A 1 105 ? -7.280 2.817 38.334 1.00 41.53 105 GLY A O 1
ATOM 826 N N . SER A 1 106 ? -7.232 4.675 39.580 1.00 45.31 106 SER A N 1
ATOM 827 C CA . SER A 1 106 ? -5.793 4.918 39.749 1.00 45.31 106 SER A CA 1
ATOM 828 C C . SER A 1 106 ? -4.832 4.607 38.584 1.00 45.31 106 SER A C 1
ATOM 830 O O . SER A 1 106 ? -3.677 4.267 38.851 1.00 45.31 106 SER A O 1
ATOM 832 N N . ARG A 1 107 ? -5.220 4.786 37.311 1.00 42.25 107 ARG A N 1
ATOM 833 C CA . ARG A 1 107 ? -4.230 4.878 36.208 1.00 42.25 107 ARG A CA 1
ATOM 834 C C . ARG A 1 107 ? -4.447 5.949 35.136 1.00 42.25 107 ARG A C 1
ATOM 836 O O . ARG A 1 107 ? -3.609 6.063 34.251 1.00 42.25 107 ARG A O 1
ATOM 843 N N . THR A 1 108 ? -5.463 6.802 35.214 1.00 39.22 108 THR A N 1
ATOM 844 C CA . THR A 1 108 ? -5.687 7.826 34.172 1.00 39.22 108 THR A CA 1
ATOM 845 C C . THR A 1 108 ? -5.883 9.227 34.742 1.00 39.22 108 THR A C 1
ATOM 847 O O . THR A 1 108 ? -6.822 9.926 34.390 1.00 39.22 108 THR A O 1
ATOM 850 N N . ALA A 1 109 ? -4.949 9.669 35.586 1.00 38.00 109 ALA A N 1
ATOM 851 C CA . ALA A 1 109 ? -4.720 11.092 35.865 1.00 38.00 109 ALA A CA 1
ATOM 852 C C . ALA A 1 109 ? -3.623 11.674 34.941 1.00 38.00 109 ALA A C 1
ATOM 854 O O . ALA A 1 109 ? -2.800 12.484 35.356 1.00 38.00 109 ALA A O 1
ATOM 855 N N . SER A 1 110 ? -3.585 11.228 33.680 1.00 40.03 110 SER A N 1
ATOM 856 C CA . SER A 1 110 ? -2.731 11.802 32.621 1.00 40.03 110 SER A CA 1
ATOM 857 C C . SER A 1 110 ? -3.420 11.855 31.253 1.00 40.03 110 SER A C 1
ATOM 859 O O . SER A 1 110 ? -2.755 11.990 30.235 1.00 40.03 110 SER A O 1
ATOM 861 N N . ARG A 1 111 ? -4.756 11.751 31.197 1.00 44.44 111 ARG A N 1
ATOM 862 C CA . ARG A 1 111 ? -5.521 11.802 29.937 1.00 44.44 111 ARG A CA 1
ATOM 863 C C . ARG A 1 111 ? -6.433 13.028 29.871 1.00 44.44 111 ARG A C 1
ATOM 865 O O . ARG A 1 111 ? -7.595 12.957 29.500 1.00 44.44 111 ARG A O 1
ATOM 872 N N . THR A 1 112 ? -5.858 14.160 30.232 1.00 43.72 112 THR A N 1
ATOM 873 C CA . THR A 1 112 ? -6.266 15.495 29.799 1.00 43.72 112 THR A CA 1
ATOM 874 C C . THR A 1 112 ? -4.958 16.264 29.697 1.00 43.72 112 THR A C 1
ATOM 876 O O . THR A 1 112 ? -4.253 16.382 30.693 1.00 43.72 112 THR A O 1
ATOM 879 N N . GLN A 1 113 ? -4.624 16.724 28.488 1.00 40.19 113 GLN A N 1
ATOM 880 C CA . GLN A 1 113 ? -3.343 17.348 28.111 1.00 40.19 113 GLN A CA 1
ATOM 881 C C . GLN A 1 113 ? -2.183 16.377 27.816 1.00 40.19 113 GLN A C 1
ATOM 883 O O . GLN A 1 113 ? -1.052 16.586 28.236 1.00 40.19 113 GLN A O 1
ATOM 888 N N . HIS A 1 114 ? -2.440 15.344 27.016 1.00 34.94 114 HIS A N 1
ATOM 889 C CA . HIS A 1 114 ? -1.460 14.970 25.994 1.00 34.94 114 HIS A CA 1
ATOM 890 C C . HIS A 1 114 ? -2.086 15.337 24.644 1.00 34.94 114 HIS A C 1
ATOM 892 O O . HIS A 1 114 ? -2.368 14.479 23.819 1.00 34.94 114 HIS A O 1
ATOM 898 N N . GLU A 1 115 ? -2.366 16.634 24.453 1.00 42.66 115 GLU A N 1
ATOM 899 C CA . GLU A 1 115 ? -2.155 17.231 23.131 1.00 42.66 115 GLU A CA 1
ATOM 900 C C . GLU A 1 115 ? -0.651 17.090 22.911 1.00 42.66 115 GLU A C 1
ATOM 902 O O . GLU A 1 115 ? 0.155 17.923 23.333 1.00 42.66 115 GLU A O 1
ATOM 907 N N . SER A 1 116 ? -0.261 15.914 22.429 1.00 41.06 116 SER A N 1
ATOM 908 C CA . SER A 1 116 ? 1.112 15.606 22.086 1.00 41.06 116 SER A CA 1
ATOM 909 C C . SER A 1 116 ? 1.563 16.696 21.134 1.00 41.06 116 SER A C 1
ATOM 911 O O . SER A 1 116 ? 0.836 17.060 20.211 1.00 41.06 116 SER A O 1
ATOM 913 N N . ALA A 1 117 ? 2.791 17.170 21.289 1.00 46.44 117 ALA A N 1
ATOM 914 C CA . ALA A 1 117 ? 3.421 17.966 20.249 1.00 46.44 117 ALA A CA 1
ATOM 915 C C . ALA A 1 117 ? 3.433 17.262 18.861 1.00 46.44 117 ALA A C 1
ATOM 917 O O . ALA A 1 117 ? 3.725 17.943 17.884 1.00 46.44 117 ALA A O 1
ATOM 918 N N . ASP A 1 118 ? 3.063 15.970 18.768 1.00 45.88 118 ASP A N 1
ATOM 919 C CA . ASP A 1 118 ? 2.815 15.221 17.519 1.00 45.88 118 ASP A CA 1
ATOM 920 C C . ASP A 1 118 ? 1.572 15.667 16.727 1.00 45.88 118 ASP A C 1
ATOM 922 O O . ASP A 1 118 ? 1.644 15.720 15.503 1.00 45.88 118 ASP A O 1
ATOM 926 N N . ASP A 1 119 ? 0.455 16.066 17.355 1.00 50.28 119 ASP A N 1
ATOM 927 C CA . ASP A 1 119 ? -0.777 16.402 16.600 1.00 50.28 119 ASP A CA 1
ATOM 928 C C . ASP A 1 119 ? -0.601 17.658 15.719 1.00 50.28 119 ASP A C 1
ATOM 930 O O . ASP A 1 119 ? -1.342 17.893 14.760 1.00 50.28 119 ASP A O 1
ATOM 934 N N . ARG A 1 120 ? 0.399 18.494 16.033 1.00 53.19 120 ARG A N 1
ATOM 935 C CA . ARG A 1 120 ? 0.740 19.677 15.231 1.00 53.19 120 ARG A CA 1
ATOM 936 C C . ARG A 1 120 ? 1.506 19.322 13.960 1.00 53.19 120 ARG A C 1
ATOM 938 O O . ARG A 1 120 ? 1.330 20.028 12.968 1.00 53.19 120 ARG A O 1
ATOM 945 N N . ASP A 1 121 ? 2.334 18.278 13.987 1.00 57.16 121 ASP A N 1
ATOM 946 C CA . ASP A 1 121 ? 3.140 17.878 12.828 1.00 57.16 121 ASP A CA 1
ATOM 947 C C . ASP A 1 121 ? 2.281 17.120 11.806 1.00 57.16 121 ASP A C 1
ATOM 949 O O . ASP A 1 121 ? 2.295 17.448 10.618 1.00 57.16 121 ASP A O 1
ATOM 953 N N . ASP A 1 122 ? 1.400 16.230 12.275 1.00 62.38 122 ASP A N 1
ATOM 954 C CA . ASP A 1 122 ? 0.459 15.497 11.418 1.00 62.38 122 ASP A CA 1
ATOM 955 C C . ASP A 1 122 ? -0.531 16.427 10.699 1.00 62.38 122 ASP A C 1
ATOM 957 O O . ASP A 1 122 ? -0.887 16.205 9.535 1.00 62.38 122 ASP A O 1
ATOM 961 N N . ASN A 1 123 ? -0.945 17.515 11.358 1.00 71.00 123 ASN A N 1
ATOM 962 C CA . ASN A 1 123 ? -1.819 18.516 10.753 1.00 71.00 123 ASN A CA 1
ATOM 963 C C . ASN A 1 123 ? -1.075 19.417 9.746 1.00 71.00 123 ASN A C 1
ATOM 965 O O . ASN A 1 123 ? -1.652 19.816 8.737 1.00 71.00 123 ASN A O 1
ATOM 969 N N . ALA A 1 124 ? 0.212 19.711 9.967 1.00 74.94 124 ALA A N 1
ATOM 970 C CA . ALA A 1 124 ? 1.024 20.490 9.028 1.00 74.94 124 ALA A CA 1
ATOM 971 C C . ALA A 1 124 ? 1.360 19.693 7.757 1.00 74.94 124 ALA A C 1
ATOM 973 O O . ALA A 1 124 ? 1.237 20.214 6.644 1.00 74.94 124 ALA A O 1
ATOM 974 N N . GLN A 1 125 ? 1.722 18.416 7.909 1.00 71.06 125 GLN A N 1
ATOM 975 C CA . GLN A 1 125 ? 1.919 17.495 6.787 1.00 71.06 125 GLN A CA 1
ATOM 976 C C . GLN A 1 125 ? 0.625 17.319 5.984 1.00 71.06 125 GLN A C 1
ATOM 978 O O . GLN A 1 125 ? 0.649 17.284 4.752 1.00 71.06 125 GLN A O 1
ATOM 983 N N . TRP A 1 126 ? -0.518 17.281 6.672 1.00 72.69 126 TRP A N 1
ATOM 984 C CA . TRP A 1 126 ? -1.826 17.217 6.036 1.00 72.69 126 TRP A CA 1
ATOM 985 C C . TRP A 1 126 ? -2.172 18.473 5.231 1.00 72.69 126 TRP A C 1
ATOM 987 O O . TRP A 1 126 ? -2.604 18.363 4.085 1.00 72.69 126 TRP A O 1
ATOM 997 N N . GLU A 1 127 ? -1.943 19.666 5.780 1.00 77.12 127 GLU A N 1
ATOM 998 C CA . GLU A 1 127 ? -2.171 20.916 5.048 1.00 77.12 127 GLU A CA 1
ATOM 999 C C . GLU A 1 127 ? -1.244 21.040 3.827 1.00 77.12 127 GLU A C 1
ATOM 1001 O O . GLU A 1 127 ? -1.675 21.501 2.770 1.00 77.12 127 GLU A O 1
ATOM 1006 N N . MET A 1 128 ? -0.004 20.543 3.909 1.00 78.19 128 MET A N 1
ATOM 1007 C CA . MET A 1 128 ? 0.887 20.454 2.747 1.00 78.19 128 MET A CA 1
ATOM 1008 C C . MET A 1 128 ? 0.356 19.473 1.687 1.00 78.19 128 MET A C 1
ATOM 1010 O O . MET A 1 128 ? 0.319 19.810 0.503 1.00 78.19 128 MET A O 1
ATOM 1014 N N . ALA A 1 129 ? -0.094 18.280 2.087 1.00 71.81 129 ALA A N 1
ATOM 1015 C CA . ALA A 1 129 ? -0.681 17.298 1.171 1.00 71.81 129 ALA A CA 1
ATOM 1016 C C . ALA A 1 129 ? -1.956 17.831 0.496 1.00 71.81 129 ALA A C 1
ATOM 1018 O O . ALA A 1 129 ? -2.160 17.632 -0.702 1.00 71.81 129 ALA A O 1
ATOM 1019 N N . LYS A 1 130 ? -2.779 18.574 1.240 1.00 75.25 130 LYS A N 1
ATOM 1020 C CA . LYS A 1 130 ? -3.978 19.249 0.740 1.00 75.25 130 LYS A CA 1
ATOM 1021 C C . LYS A 1 130 ? -3.640 20.343 -0.271 1.00 75.25 130 LYS A C 1
ATOM 1023 O O . LYS A 1 130 ? -4.266 20.401 -1.322 1.00 75.25 130 LYS A O 1
ATOM 1028 N N . GLN A 1 131 ? -2.611 21.153 -0.012 1.00 79.12 131 GLN A N 1
ATOM 1029 C CA . GLN A 1 131 ? -2.112 22.132 -0.984 1.00 79.12 131 GLN A CA 1
ATOM 1030 C C . GLN A 1 131 ? -1.601 21.455 -2.260 1.00 79.12 131 GLN A C 1
ATOM 1032 O O . GLN A 1 131 ? -1.922 21.907 -3.356 1.00 79.12 131 GLN A O 1
ATOM 1037 N N . LEU A 1 132 ? -0.858 20.349 -2.143 1.00 73.19 132 LEU A N 1
ATOM 1038 C CA . LEU A 1 132 ? -0.407 19.567 -3.299 1.00 73.19 132 LEU A CA 1
ATOM 1039 C C . LEU A 1 132 ? -1.583 18.984 -4.091 1.00 73.19 132 LEU A C 1
ATOM 1041 O O . LEU A 1 132 ? -1.552 18.999 -5.318 1.00 73.19 132 LEU A O 1
ATOM 1045 N N . TYR A 1 133 ? -2.631 18.520 -3.408 1.00 71.50 133 TYR A N 1
ATOM 1046 C CA . TYR A 1 133 ? -3.855 18.033 -4.038 1.00 71.50 133 TYR A CA 1
ATOM 1047 C C . TYR A 1 133 ? -4.604 19.156 -4.776 1.00 71.50 133 TYR A C 1
ATOM 1049 O O . TYR A 1 133 ? -4.882 19.026 -5.967 1.00 71.50 133 TYR A O 1
ATOM 1057 N N . THR A 1 134 ? -4.855 20.292 -4.123 1.00 77.12 134 THR A N 1
ATOM 1058 C CA . THR A 1 134 ? -5.473 21.479 -4.741 1.00 77.12 134 THR A CA 1
ATOM 1059 C C . THR A 1 134 ? -4.670 21.967 -5.949 1.00 77.12 134 THR A C 1
ATOM 1061 O O . THR A 1 134 ? -5.235 22.207 -7.012 1.00 77.12 134 THR A O 1
ATOM 1064 N N . LEU A 1 135 ? -3.340 22.029 -5.858 1.00 76.06 135 LEU A N 1
ATOM 1065 C CA . LEU A 1 135 ? -2.489 22.410 -6.991 1.00 76.06 135 LEU A CA 1
ATOM 1066 C C . LEU A 1 135 ? -2.519 21.382 -8.134 1.00 76.06 135 LEU A C 1
ATOM 1068 O O . LEU A 1 135 ? -2.462 21.768 -9.301 1.00 76.06 135 LEU A O 1
ATOM 1072 N N . ALA A 1 136 ? -2.604 20.088 -7.818 1.00 68.50 136 ALA A N 1
ATOM 1073 C CA . ALA A 1 136 ? -2.622 19.018 -8.813 1.00 68.50 136 ALA A CA 1
ATOM 1074 C C . ALA A 1 136 ? -3.972 18.877 -9.537 1.00 68.50 136 ALA A C 1
ATOM 1076 O O . ALA A 1 136 ? -3.991 18.430 -10.684 1.00 68.50 136 ALA A O 1
ATOM 1077 N N . PHE A 1 137 ? -5.083 19.241 -8.889 1.00 65.25 137 PHE A N 1
ATOM 1078 C CA . PHE A 1 137 ? -6.433 18.942 -9.380 1.00 65.25 137 PHE A CA 1
ATOM 1079 C C . PHE A 1 137 ? -7.349 20.155 -9.573 1.00 65.25 137 PHE A C 1
ATOM 1081 O O . PHE A 1 137 ? -8.208 20.109 -10.449 1.00 65.25 137 PHE A O 1
ATOM 1088 N N . GLU A 1 138 ? -7.185 21.235 -8.807 1.00 64.38 138 GLU A N 1
ATOM 1089 C CA . GLU A 1 138 ? -8.052 22.428 -8.875 1.00 64.38 138 GLU A CA 1
ATOM 1090 C C . GLU A 1 138 ? -7.436 23.557 -9.713 1.00 64.38 138 GLU A C 1
ATOM 1092 O O . GLU A 1 138 ? -8.018 24.632 -9.862 1.00 64.38 138 GLU A O 1
ATOM 1097 N N . GLY A 1 139 ? -6.279 23.307 -10.328 1.00 54.34 139 GLY A N 1
ATOM 1098 C CA . GLY A 1 139 ? -5.629 24.215 -11.264 1.00 54.34 139 GLY A CA 1
ATOM 1099 C C . GLY A 1 139 ? -6.368 24.352 -12.598 1.00 54.34 139 GLY A C 1
ATOM 1100 O O . GLY A 1 139 ? -5.758 24.075 -13.626 1.00 54.34 139 GLY A O 1
ATOM 1101 N N . ASN A 1 140 ? -7.645 24.765 -12.597 1.00 50.00 140 ASN A N 1
ATOM 1102 C CA . ASN A 1 140 ? -8.198 25.569 -13.692 1.00 50.00 140 ASN A CA 1
ATOM 1103 C C . ASN A 1 140 ? -9.537 26.293 -13.454 1.00 50.00 140 ASN A C 1
ATOM 1105 O O . ASN A 1 140 ? -9.948 27.005 -14.365 1.00 50.00 140 ASN A O 1
ATOM 1109 N N . GLU A 1 141 ? -10.236 26.187 -12.318 1.00 46.72 141 GLU A N 1
ATOM 1110 C CA . GLU A 1 141 ? -11.493 26.938 -12.156 1.00 46.72 141 GLU A CA 1
ATOM 1111 C C . GLU A 1 141 ? -11.684 27.529 -10.748 1.00 46.72 141 GLU A C 1
ATOM 1113 O O . GLU A 1 141 ? -11.762 26.835 -9.744 1.00 46.72 141 GLU A O 1
ATOM 1118 N N . VAL A 1 142 ? -11.827 28.859 -10.751 1.00 40.41 142 VAL A N 1
ATOM 1119 C CA . VAL A 1 142 ? -12.458 29.750 -9.763 1.00 40.41 142 VAL A CA 1
ATOM 1120 C C . VAL A 1 142 ? -11.813 29.943 -8.383 1.00 40.41 142 VAL A C 1
ATOM 1122 O O . VAL A 1 142 ? -12.139 29.333 -7.372 1.00 40.41 142 VAL A O 1
ATOM 1125 N N . HIS A 1 143 ? -11.053 31.035 -8.322 1.00 43.16 143 HIS A N 1
ATOM 1126 C CA . HIS A 1 143 ? -10.976 31.941 -7.181 1.00 43.16 143 HIS A CA 1
ATOM 1127 C C . HIS A 1 143 ? -12.367 32.543 -6.877 1.00 43.16 143 HIS A C 1
ATOM 1129 O O . HIS A 1 143 ? -12.665 33.655 -7.305 1.00 43.16 143 HIS A O 1
ATOM 1135 N N . SER A 1 144 ? -13.252 31.817 -6.193 1.00 45.84 144 SER A N 1
ATOM 1136 C CA . SER A 1 144 ? -14.438 32.352 -5.493 1.00 45.84 144 SER A CA 1
ATOM 1137 C C . SER A 1 144 ? -15.199 31.194 -4.865 1.00 45.84 144 SER A C 1
ATOM 1139 O O . SER A 1 144 ? -15.834 30.460 -5.608 1.00 45.84 144 SER A O 1
ATOM 1141 N N . LEU A 1 145 ? -15.131 31.042 -3.537 1.00 41.84 145 LEU A N 1
ATOM 1142 C CA . LEU A 1 145 ? -16.199 30.540 -2.639 1.00 41.84 145 LEU A CA 1
ATOM 1143 C C . LEU A 1 145 ? -15.652 30.052 -1.282 1.00 41.84 145 LEU A C 1
ATOM 1145 O O . LEU A 1 145 ? -16.108 29.055 -0.734 1.00 41.84 145 LEU A O 1
ATOM 1149 N N . LEU A 1 146 ? -14.729 30.797 -0.676 1.00 39.84 146 LEU A N 1
ATOM 1150 C CA . LEU A 1 146 ? -14.629 30.830 0.784 1.00 39.84 146 LEU A CA 1
ATOM 1151 C C . LEU A 1 146 ? -14.608 32.295 1.202 1.00 39.84 146 LEU A C 1
ATOM 1153 O O . LEU A 1 146 ? -13.608 32.993 1.051 1.00 39.84 146 LEU A O 1
ATOM 1157 N N . GLY A 1 147 ? -15.788 32.760 1.607 1.00 32.50 147 GLY A N 1
ATOM 1158 C CA . GLY A 1 147 ? -16.009 34.089 2.143 1.00 32.50 147 GLY A CA 1
ATOM 1159 C C . GLY A 1 147 ? -15.394 34.251 3.529 1.00 32.50 147 GLY A C 1
ATOM 1160 O O . GLY A 1 147 ? -15.377 33.319 4.330 1.00 32.50 147 GLY A O 1
ATOM 1161 N N . ASP A 1 148 ? -14.917 35.471 3.750 1.00 38.59 148 ASP A N 1
ATOM 1162 C CA . ASP A 1 148 ? -14.953 36.230 4.993 1.00 38.59 148 ASP A CA 1
ATOM 1163 C C . ASP A 1 148 ? -14.632 35.486 6.292 1.00 38.59 148 ASP A C 1
ATOM 1165 O O . ASP A 1 148 ? -15.524 35.071 7.028 1.00 38.59 148 ASP A O 1
ATOM 1169 N N . MET A 1 149 ? -13.351 35.514 6.665 1.00 41.69 149 MET A N 1
ATOM 1170 C CA . MET A 1 149 ? -12.979 35.951 8.013 1.00 41.69 149 MET A CA 1
ATOM 1171 C C . MET A 1 149 ? -11.816 36.938 7.909 1.00 41.69 149 MET A C 1
ATOM 1173 O O . MET A 1 149 ? -10.685 36.580 7.584 1.00 41.69 149 MET A O 1
ATOM 1177 N N . ALA A 1 150 ? -12.150 38.207 8.127 1.00 40.25 150 ALA A N 1
ATOM 1178 C CA . ALA A 1 150 ? -11.205 39.294 8.284 1.00 40.25 150 ALA A CA 1
ATOM 1179 C C . ALA A 1 150 ? -10.428 39.176 9.606 1.00 40.25 150 ALA A C 1
ATOM 1181 O O . ALA A 1 150 ? -10.879 38.550 10.564 1.00 40.25 150 ALA A O 1
ATOM 1182 N N . ASP A 1 151 ? -9.306 39.893 9.610 1.00 35.00 151 ASP A N 1
ATOM 1183 C CA . ASP A 1 151 ? -8.515 40.348 10.751 1.00 35.00 151 ASP A CA 1
ATOM 1184 C C . ASP A 1 151 ? -7.546 39.349 11.385 1.00 35.00 151 ASP A C 1
ATOM 1186 O O . ASP A 1 151 ? -7.846 38.679 12.359 1.00 35.00 151 ASP A O 1
ATOM 1190 N N . HIS A 1 152 ? -6.303 39.374 10.888 1.00 35.03 152 HIS A N 1
ATOM 1191 C CA . HIS A 1 152 ? -5.157 39.797 11.702 1.00 35.03 152 HIS A CA 1
ATOM 1192 C C . HIS A 1 152 ? -4.015 40.290 10.793 1.00 35.03 152 HIS A C 1
ATOM 1194 O O . HIS A 1 152 ? -3.165 39.533 10.333 1.00 35.03 152 HIS A O 1
ATOM 1200 N N . SER A 1 153 ? -3.985 41.606 10.556 1.00 39.81 153 SER A N 1
ATOM 1201 C CA . SER A 1 153 ? -2.758 42.309 10.172 1.00 39.81 153 SER A CA 1
ATOM 1202 C C . SER A 1 153 ? -1.852 42.428 11.395 1.00 39.81 153 SER A C 1
ATOM 1204 O O . SER A 1 153 ? -2.171 43.191 12.301 1.00 39.81 153 SER A O 1
ATOM 1206 N N . ALA A 1 154 ? -0.728 41.714 11.407 1.00 35.62 154 ALA A N 1
ATOM 1207 C CA . ALA A 1 154 ? 0.502 42.137 12.081 1.00 35.62 154 ALA A CA 1
ATOM 1208 C C . ALA A 1 154 ? 1.645 41.174 11.736 1.00 35.62 154 ALA A C 1
ATOM 1210 O O . ALA A 1 154 ? 1.732 40.088 12.300 1.00 35.62 154 ALA A O 1
ATOM 1211 N N . LEU A 1 155 ? 2.512 41.598 10.814 1.00 35.72 155 LEU A N 1
ATOM 1212 C CA . LEU A 1 155 ? 3.977 41.646 10.948 1.00 35.72 155 LEU A CA 1
ATOM 1213 C C . LEU A 1 155 ? 4.598 41.699 9.548 1.00 35.72 155 LEU A C 1
ATOM 1215 O O . LEU A 1 155 ? 4.929 40.690 8.928 1.00 35.72 155 LEU A O 1
ATOM 1219 N N . ALA A 1 156 ? 4.750 42.931 9.067 1.00 42.34 156 ALA A N 1
ATOM 1220 C CA . ALA A 1 156 ? 5.882 43.275 8.228 1.00 42.34 156 ALA A CA 1
ATOM 1221 C C . ALA A 1 156 ? 7.157 43.064 9.062 1.00 42.34 156 ALA A C 1
ATOM 1223 O O . ALA A 1 156 ? 7.220 43.570 10.178 1.00 42.34 156 ALA A O 1
ATOM 1224 N N . ASP A 1 157 ? 8.079 42.270 8.517 1.00 40.50 157 ASP A N 1
ATOM 1225 C CA . ASP A 1 157 ? 9.508 42.107 8.848 1.00 40.50 157 ASP A CA 1
ATOM 1226 C C . ASP A 1 157 ? 9.899 40.630 8.935 1.00 40.50 157 ASP A C 1
ATOM 1228 O O . ASP A 1 157 ? 9.972 40.043 10.014 1.00 40.50 157 ASP A O 1
ATOM 1232 N N . ARG A 1 158 ? 10.238 40.031 7.785 1.00 34.03 158 ARG A N 1
ATOM 1233 C CA . ARG A 1 158 ? 11.309 39.026 7.731 1.00 34.03 158 ARG A CA 1
ATOM 1234 C C . ARG A 1 158 ? 12.178 39.261 6.501 1.00 34.03 158 ARG A C 1
ATOM 1236 O O . ARG A 1 158 ? 11.695 39.326 5.375 1.00 34.03 158 ARG A O 1
ATOM 1243 N N . GLU A 1 159 ? 13.460 39.423 6.797 1.00 35.34 159 GLU A N 1
ATOM 1244 C CA . GLU A 1 159 ? 14.577 39.679 5.897 1.00 35.34 159 GLU A CA 1
ATOM 1245 C C . GLU A 1 159 ? 14.755 38.629 4.783 1.00 35.34 159 GLU A C 1
ATOM 1247 O O . GLU A 1 159 ? 14.326 37.479 4.929 1.00 35.34 159 GLU A O 1
ATOM 1252 N N . PRO A 1 160 ? 15.480 38.977 3.700 1.00 34.94 160 PRO A N 1
ATOM 1253 C CA . PRO A 1 160 ? 15.915 38.021 2.690 1.00 34.94 160 PRO A CA 1
ATOM 1254 C C . PRO A 1 160 ? 16.885 37.006 3.307 1.00 34.94 160 PRO A C 1
ATOM 1256 O O . PRO A 1 160 ? 17.964 37.366 3.789 1.00 34.94 160 PRO A O 1
ATOM 1259 N N . LEU A 1 161 ? 16.527 35.721 3.266 1.00 32.62 161 LEU A N 1
ATOM 1260 C CA . LEU A 1 161 ? 17.435 34.658 3.680 1.00 32.62 161 LEU A CA 1
ATOM 1261 C C . LEU A 1 161 ? 18.680 34.642 2.787 1.00 32.62 161 LEU A C 1
ATOM 1263 O O . LEU A 1 161 ? 18.621 34.561 1.561 1.00 32.62 161 LEU A O 1
ATOM 1267 N N . HIS A 1 162 ? 19.807 34.745 3.484 1.00 34.50 162 HIS A N 1
ATOM 1268 C CA . HIS A 1 162 ? 21.174 34.718 3.007 1.00 34.50 162 HIS A CA 1
ATOM 1269 C C . HIS A 1 162 ? 21.469 33.555 2.055 1.00 34.50 162 HIS A C 1
ATOM 1271 O O . HIS A 1 162 ? 21.136 32.399 2.317 1.00 34.50 162 HIS A O 1
ATOM 1277 N N . GLY A 1 163 ? 22.210 33.882 0.995 1.00 30.12 163 GLY A N 1
ATOM 1278 C CA . GLY A 1 163 ? 22.814 32.923 0.085 1.00 30.12 163 GLY A CA 1
ATOM 1279 C C . GLY A 1 163 ? 23.717 31.934 0.818 1.00 30.12 163 GLY A C 1
ATOM 1280 O O . GLY A 1 163 ? 24.641 32.309 1.545 1.00 30.12 163 GLY A O 1
ATOM 1281 N N . ILE A 1 164 ? 23.467 30.650 0.575 1.00 32.81 164 ILE A N 1
ATOM 1282 C CA . ILE A 1 164 ? 24.398 29.586 0.921 1.00 32.81 164 ILE A CA 1
ATOM 1283 C C . ILE A 1 164 ? 25.632 29.769 0.038 1.00 32.81 164 ILE A C 1
ATOM 1285 O O . ILE A 1 164 ? 25.589 29.635 -1.185 1.00 32.81 164 ILE A O 1
ATOM 1289 N N . ARG A 1 165 ? 26.740 30.121 0.693 1.00 31.31 165 ARG A N 1
ATOM 1290 C C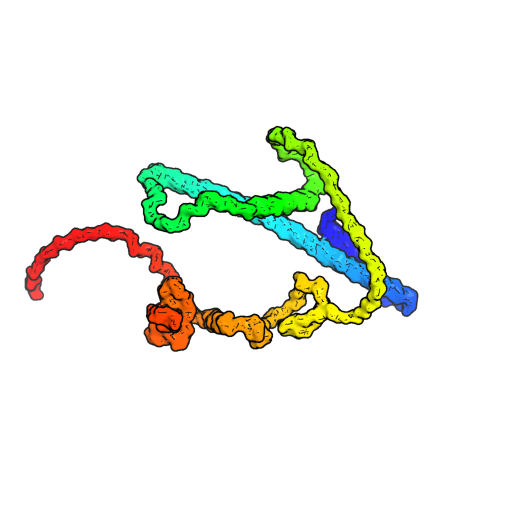A . ARG A 1 165 ? 28.079 30.163 0.115 1.00 31.31 165 ARG A CA 1
ATOM 1291 C C . ARG A 1 165 ? 28.419 28.791 -0.461 1.00 31.31 165 ARG A C 1
ATOM 1293 O O . ARG A 1 165 ? 28.612 27.830 0.279 1.00 31.31 165 ARG A O 1
ATOM 1300 N N . THR A 1 166 ? 28.577 28.735 -1.776 1.00 30.19 166 THR A N 1
ATOM 1301 C CA . THR A 1 166 ? 29.362 27.705 -2.452 1.00 30.19 166 THR A CA 1
ATOM 1302 C C . THR A 1 166 ? 30.803 27.805 -1.958 1.00 30.19 166 THR A C 1
ATOM 1304 O O . THR A 1 166 ? 31.524 28.749 -2.296 1.00 30.19 166 THR A O 1
ATOM 1307 N N . VAL A 1 167 ? 31.233 26.853 -1.136 1.00 29.53 167 VAL A N 1
ATOM 1308 C CA . VAL A 1 167 ? 32.658 26.615 -0.912 1.00 29.53 167 VAL A CA 1
ATOM 1309 C C . VAL A 1 167 ? 33.234 26.004 -2.185 1.00 29.53 167 VAL A C 1
ATOM 1311 O O . VAL A 1 167 ? 32.809 24.941 -2.629 1.00 29.53 167 VAL A O 1
ATOM 1314 N N . LYS A 1 168 ? 34.187 26.724 -2.787 1.00 36.34 168 LYS A N 1
ATOM 1315 C CA . LYS A 1 168 ? 35.117 26.194 -3.784 1.00 36.34 168 LYS A CA 1
ATOM 1316 C C . LYS A 1 168 ? 35.845 25.005 -3.157 1.00 36.34 168 LYS A C 1
ATOM 1318 O O . LYS A 1 168 ? 36.631 25.204 -2.236 1.00 36.34 168 LYS A O 1
ATOM 1323 N N . ALA A 1 169 ? 35.588 23.805 -3.660 1.00 33.62 169 ALA A N 1
ATOM 1324 C CA . ALA A 1 169 ? 36.518 22.698 -3.531 1.00 33.62 169 ALA A CA 1
ATOM 1325 C C . ALA A 1 169 ? 37.405 22.716 -4.777 1.00 33.62 169 ALA A C 1
ATOM 1327 O O . ALA A 1 169 ? 36.922 22.642 -5.908 1.00 33.62 169 ALA A O 1
ATOM 1328 N N . GLU A 1 170 ? 38.691 22.930 -4.532 1.00 33.38 170 GLU A N 1
ATOM 1329 C CA . GLU A 1 170 ? 39.762 22.875 -5.511 1.00 33.38 170 GLU A CA 1
ATOM 1330 C C . GLU A 1 170 ? 39.799 21.518 -6.216 1.00 33.38 170 GLU A C 1
ATOM 1332 O O . GLU A 1 170 ? 39.504 20.469 -5.642 1.00 33.38 170 GLU A O 1
ATOM 1337 N N . GLN A 1 171 ? 40.177 21.581 -7.489 1.00 42.66 171 GLN A N 1
ATOM 1338 C CA . GLN A 1 171 ? 40.481 20.447 -8.342 1.00 42.66 171 GLN A CA 1
ATOM 1339 C C . GLN A 1 171 ? 41.593 19.608 -7.707 1.00 42.66 171 GLN A C 1
ATOM 1341 O O . GLN A 1 171 ? 42.756 20.004 -7.700 1.00 42.66 171 GLN A O 1
ATOM 1346 N N . ALA A 1 172 ? 41.227 18.429 -7.215 1.00 31.95 172 ALA A N 1
ATOM 1347 C CA . ALA A 1 172 ? 42.143 17.311 -7.097 1.00 31.95 172 ALA A CA 1
ATOM 1348 C C . ALA A 1 172 ? 41.784 16.317 -8.202 1.00 31.95 172 ALA A C 1
ATOM 1350 O O . ALA A 1 172 ? 40.722 15.695 -8.181 1.00 31.95 172 ALA A O 1
ATOM 1351 N N . ASP A 1 173 ? 42.675 16.232 -9.185 1.00 35.91 173 ASP A N 1
ATOM 1352 C CA . ASP A 1 173 ? 42.736 15.181 -10.192 1.00 35.91 173 ASP A CA 1
ATOM 1353 C C . ASP A 1 173 ? 42.740 13.819 -9.483 1.00 35.91 173 ASP A C 1
ATOM 1355 O O . ASP A 1 173 ? 43.734 13.405 -8.884 1.00 35.91 173 ASP A O 1
ATOM 1359 N N . VAL A 1 174 ? 41.606 13.126 -9.516 1.00 34.81 174 VAL A N 1
ATOM 1360 C CA . VAL A 1 174 ? 41.514 11.719 -9.138 1.00 34.81 174 VAL A CA 1
ATOM 1361 C C . VAL A 1 174 ? 40.933 11.004 -10.337 1.00 34.81 174 VAL A C 1
ATOM 1363 O O . VAL A 1 174 ? 39.747 11.115 -10.641 1.00 34.81 174 VAL A O 1
ATOM 1366 N N . SER A 1 175 ? 41.794 10.272 -11.036 1.00 41.59 175 SER A N 1
ATOM 1367 C CA . SER A 1 175 ? 41.394 9.271 -12.014 1.00 41.59 175 SER A CA 1
ATOM 1368 C C . SER A 1 175 ? 40.540 8.219 -11.301 1.00 41.59 175 SER A C 1
ATOM 1370 O O . SER A 1 175 ? 41.061 7.295 -10.675 1.00 41.59 175 SER A O 1
ATOM 1372 N N . ILE A 1 176 ? 39.218 8.388 -11.349 1.00 35.00 176 ILE A N 1
ATOM 1373 C CA . ILE A 1 176 ? 38.266 7.385 -10.878 1.00 35.00 176 ILE A CA 1
ATOM 1374 C C . ILE A 1 176 ? 38.326 6.244 -11.885 1.00 35.00 176 ILE A C 1
ATOM 1376 O O . ILE A 1 176 ? 37.840 6.337 -13.009 1.00 35.00 176 ILE A O 1
ATOM 1380 N N . THR A 1 177 ? 38.993 5.176 -11.471 1.00 38.62 177 THR A N 1
ATOM 1381 C CA . THR A 1 177 ? 38.910 3.883 -12.129 1.00 38.62 177 THR A CA 1
ATOM 1382 C C . THR A 1 177 ? 37.492 3.357 -11.946 1.00 38.62 177 THR A C 1
ATOM 1384 O O . THR A 1 177 ? 36.975 3.262 -10.835 1.00 38.62 177 THR A O 1
ATOM 1387 N N . GLU A 1 178 ? 36.844 3.065 -13.066 1.00 51.78 178 GLU A N 1
ATOM 138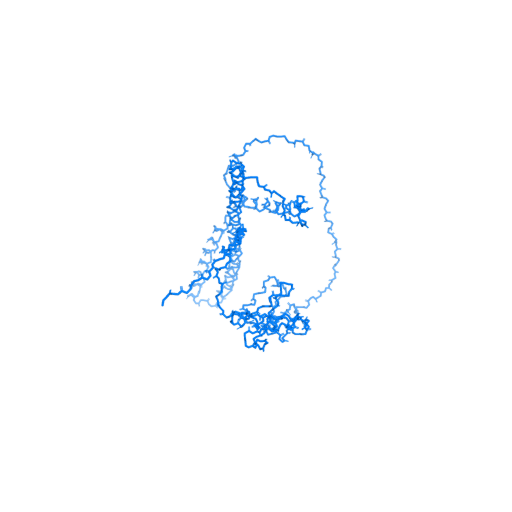8 C CA . GLU A 1 178 ? 35.549 2.407 -13.124 1.00 51.78 178 GLU A CA 1
ATOM 1389 C C . GLU A 1 178 ? 35.606 1.060 -12.389 1.00 51.78 178 GLU A C 1
ATOM 1391 O O . GLU A 1 178 ? 36.410 0.184 -12.714 1.00 51.78 178 GLU A O 1
ATOM 1396 N N . GLY A 1 179 ? 34.711 0.875 -11.418 1.00 54.41 179 GLY A N 1
ATOM 1397 C CA . GLY A 1 179 ? 34.291 -0.453 -10.983 1.00 54.41 179 GLY A CA 1
ATOM 1398 C C . GLY A 1 179 ? 34.270 -0.686 -9.473 1.00 54.41 179 GLY A C 1
ATOM 1399 O O . GLY A 1 179 ? 35.319 -0.713 -8.834 1.00 54.41 179 GLY A O 1
ATOM 1400 N N . LYS A 1 180 ? 33.069 -1.061 -8.991 1.00 57.88 180 LYS A N 1
ATOM 1401 C CA . LYS A 1 180 ? 32.748 -1.912 -7.814 1.00 57.88 180 LYS A CA 1
ATOM 1402 C C . LYS A 1 180 ? 31.951 -1.277 -6.659 1.00 57.88 180 LYS A C 1
ATOM 1404 O O . LYS A 1 180 ? 32.180 -1.637 -5.511 1.00 57.88 180 LYS A O 1
ATOM 1409 N N . ASP A 1 181 ? 30.898 -0.515 -6.952 1.00 71.81 181 ASP A N 1
ATOM 1410 C CA . ASP A 1 181 ? 29.810 -0.275 -5.979 1.00 71.81 181 ASP A CA 1
ATOM 1411 C C . ASP A 1 181 ? 28.713 -1.354 -6.085 1.00 71.81 181 ASP A C 1
ATOM 1413 O O . ASP A 1 181 ? 27.525 -1.050 -6.208 1.00 71.81 181 ASP A O 1
ATOM 1417 N N . LEU A 1 182 ? 29.107 -2.634 -6.104 1.00 68.50 182 LEU A N 1
ATOM 1418 C CA . LEU A 1 182 ? 28.156 -3.747 -6.129 1.00 68.50 182 LEU A CA 1
ATOM 1419 C C . LEU A 1 182 ? 28.056 -4.374 -4.737 1.00 68.50 182 LEU A C 1
ATOM 1421 O O . LEU A 1 182 ? 29.010 -4.982 -4.249 1.00 68.50 182 LEU A O 1
ATOM 1425 N N . VAL A 1 183 ? 26.885 -4.252 -4.116 1.00 72.50 183 VAL A N 1
ATOM 1426 C CA . VAL A 1 183 ? 26.534 -4.940 -2.868 1.00 72.50 183 VAL A CA 1
ATOM 1427 C C . VAL A 1 183 ? 25.782 -6.215 -3.215 1.00 72.50 183 VAL A C 1
ATOM 1429 O O . VAL A 1 183 ? 24.997 -6.245 -4.155 1.00 72.50 183 VAL A O 1
ATOM 1432 N N . LYS A 1 184 ? 26.042 -7.303 -2.490 1.00 74.94 184 LYS A N 1
ATOM 1433 C CA . LYS A 1 184 ? 25.360 -8.580 -2.720 1.00 74.94 184 LYS A CA 1
ATOM 1434 C C . LYS A 1 184 ? 24.107 -8.679 -1.867 1.00 74.94 184 LYS A C 1
ATOM 1436 O O . LYS A 1 184 ? 24.122 -8.310 -0.695 1.00 74.94 184 LYS A O 1
ATOM 1441 N N . CYS A 1 185 ? 23.040 -9.235 -2.429 1.00 69.50 185 CYS A N 1
ATOM 1442 C CA . CYS A 1 185 ? 21.858 -9.582 -1.650 1.00 69.50 185 CYS A CA 1
ATOM 1443 C C . CYS A 1 185 ? 22.193 -10.732 -0.697 1.00 69.50 185 CYS A C 1
ATOM 1445 O O . CYS A 1 185 ? 22.694 -11.765 -1.131 1.00 69.50 185 CYS A O 1
ATOM 1447 N N . ASN A 1 186 ? 21.879 -10.594 0.592 1.00 65.94 186 ASN A N 1
ATOM 1448 C CA . ASN A 1 186 ? 22.123 -11.667 1.562 1.00 65.94 186 ASN A CA 1
ATOM 1449 C C . ASN A 1 186 ? 21.263 -12.919 1.309 1.00 65.94 186 ASN A C 1
ATOM 1451 O O . ASN A 1 186 ? 21.622 -13.994 1.781 1.00 65.94 186 ASN A O 1
ATOM 1455 N N . ALA A 1 187 ? 20.153 -12.797 0.572 1.00 59.66 187 ALA A N 1
ATOM 1456 C CA . ALA A 1 187 ? 19.268 -13.918 0.260 1.00 59.66 187 ALA A CA 1
ATOM 1457 C C . ALA A 1 187 ? 19.705 -14.696 -0.996 1.00 59.66 187 ALA A C 1
ATOM 1459 O O . ALA A 1 187 ? 19.818 -15.916 -0.939 1.00 59.66 187 ALA A O 1
ATOM 1460 N N . CYS A 1 188 ? 19.974 -14.015 -2.119 1.00 68.00 188 CYS A N 1
ATOM 1461 C CA . CYS A 1 188 ? 20.313 -14.668 -3.396 1.00 68.00 188 CYS A CA 1
ATOM 1462 C C . CYS A 1 188 ? 21.792 -14.568 -3.802 1.00 68.00 188 CYS A C 1
ATOM 1464 O O . CYS A 1 188 ? 22.189 -15.146 -4.807 1.00 68.00 188 CYS A O 1
ATOM 1466 N N . MET A 1 189 ? 22.617 -13.836 -3.046 1.00 67.62 189 MET A N 1
ATOM 1467 C CA . MET A 1 189 ? 24.024 -13.532 -3.356 1.00 67.62 189 MET A CA 1
ATOM 1468 C C . MET A 1 189 ? 24.281 -12.808 -4.687 1.00 67.62 189 MET A C 1
ATOM 1470 O O . MET A 1 189 ? 25.443 -12.603 -5.052 1.00 67.62 189 MET A O 1
ATOM 1474 N N . GLU A 1 190 ? 23.238 -12.356 -5.382 1.00 69.69 190 GLU A N 1
ATOM 1475 C CA . GLU A 1 190 ? 23.390 -11.590 -6.614 1.00 69.69 190 GLU A CA 1
ATOM 1476 C C . GLU A 1 190 ? 23.886 -10.166 -6.325 1.00 69.69 190 GLU A C 1
ATOM 1478 O O . GLU A 1 190 ? 23.449 -9.541 -5.350 1.00 69.69 190 GLU A O 1
ATOM 1483 N N . PRO A 1 191 ? 24.826 -9.655 -7.139 1.00 72.25 191 PRO A N 1
ATOM 1484 C CA . PRO A 1 191 ? 25.369 -8.318 -6.975 1.00 72.25 191 PRO A CA 1
ATOM 1485 C C . PRO A 1 191 ? 24.424 -7.265 -7.581 1.00 72.25 191 PRO A C 1
ATOM 1487 O O . PRO A 1 191 ? 24.019 -7.381 -8.733 1.00 72.25 191 PRO A O 1
ATOM 1490 N N . PHE A 1 192 ? 24.113 -6.213 -6.825 1.00 70.88 192 PHE A N 1
ATOM 1491 C CA . PHE A 1 192 ? 23.303 -5.073 -7.263 1.00 70.88 192 PHE A CA 1
ATOM 1492 C C . PHE A 1 192 ? 24.005 -3.744 -6.953 1.00 70.88 192 PHE A C 1
ATOM 1494 O O . PHE A 1 192 ? 24.880 -3.676 -6.089 1.00 70.88 192 PHE A O 1
ATOM 1501 N N . ASN A 1 193 ? 23.651 -2.683 -7.679 1.00 71.12 193 ASN A N 1
ATOM 1502 C CA . ASN A 1 193 ? 24.311 -1.384 -7.569 1.00 71.12 193 ASN A CA 1
ATOM 1503 C C . ASN A 1 193 ? 23.865 -0.646 -6.293 1.00 71.12 193 ASN A C 1
ATOM 1505 O O . ASN A 1 193 ? 22.672 -0.572 -6.001 1.00 71.12 193 ASN A O 1
ATOM 1509 N N . LEU A 1 194 ? 24.804 -0.073 -5.531 1.00 62.78 194 LEU A N 1
ATOM 1510 C CA . LEU A 1 194 ? 24.520 0.608 -4.256 1.00 62.78 194 LEU A CA 1
ATOM 1511 C C . LEU A 1 194 ? 23.508 1.766 -4.406 1.00 62.78 194 LEU A C 1
ATOM 1513 O O . LEU A 1 194 ? 22.783 2.092 -3.464 1.00 62.78 194 LEU A O 1
ATOM 1517 N N . LYS A 1 195 ? 23.415 2.367 -5.598 1.00 65.88 195 LYS A N 1
ATOM 1518 C CA . LYS A 1 195 ? 22.470 3.456 -5.899 1.00 65.88 195 LYS A CA 1
ATOM 1519 C C . LYS A 1 195 ? 21.003 3.006 -5.951 1.00 65.88 195 LYS A C 1
ATOM 1521 O O . LYS A 1 195 ? 20.121 3.841 -5.781 1.00 65.88 195 LYS A O 1
ATOM 1526 N N . ASP A 1 196 ? 20.750 1.702 -6.066 1.00 57.22 196 ASP A N 1
ATOM 1527 C CA . ASP A 1 196 ? 19.405 1.110 -6.083 1.00 57.22 196 ASP A CA 1
ATOM 1528 C C . ASP A 1 196 ? 18.958 0.587 -4.703 1.00 57.22 196 ASP A C 1
ATOM 1530 O O . ASP A 1 196 ? 17.932 -0.079 -4.575 1.00 57.22 196 ASP A O 1
ATOM 1534 N N . THR A 1 197 ? 19.690 0.911 -3.629 1.00 51.56 197 THR A N 1
ATOM 1535 C CA . THR A 1 197 ? 19.436 0.418 -2.256 1.00 51.56 197 THR A CA 1
ATOM 1536 C C . THR A 1 197 ? 18.062 0.771 -1.678 1.00 51.56 197 THR A C 1
ATOM 1538 O O . THR A 1 197 ? 17.589 0.068 -0.788 1.00 51.56 197 THR A O 1
ATOM 1541 N N . LEU A 1 198 ? 17.382 1.804 -2.189 1.00 53.00 198 LEU A N 1
ATOM 1542 C CA . LEU A 1 198 ? 16.013 2.151 -1.774 1.00 53.00 198 LEU A CA 1
ATOM 1543 C C . LEU A 1 198 ? 14.935 1.302 -2.468 1.00 53.00 198 LEU A C 1
ATOM 1545 O O . LEU A 1 198 ? 13.786 1.279 -2.033 1.00 53.00 198 LEU A O 1
ATOM 1549 N N . ARG A 1 199 ? 15.299 0.581 -3.531 1.00 49.12 199 ARG A N 1
ATOM 1550 C CA . ARG A 1 199 ? 14.444 -0.349 -4.268 1.00 49.12 199 ARG A CA 1
ATOM 1551 C C . ARG A 1 199 ? 15.147 -1.694 -4.352 1.00 49.12 199 ARG A C 1
ATOM 1553 O O . ARG A 1 199 ? 15.487 -2.141 -5.441 1.00 49.12 199 ARG A O 1
ATOM 1560 N N . LEU A 1 200 ? 15.354 -2.344 -3.204 1.00 53.34 200 LEU A N 1
ATOM 1561 C CA . LEU A 1 200 ? 15.778 -3.747 -3.123 1.00 53.34 200 LEU A CA 1
ATOM 1562 C C . LEU A 1 200 ? 14.726 -4.648 -3.810 1.00 53.34 200 LEU A C 1
ATOM 1564 O O . LEU A 1 200 ? 13.942 -5.329 -3.158 1.00 53.34 200 LEU A O 1
ATOM 1568 N N . GLN A 1 201 ? 14.692 -4.635 -5.144 1.00 51.94 201 GLN A N 1
ATOM 1569 C CA . GLN A 1 201 ? 13.827 -5.423 -6.023 1.00 51.94 201 GLN A CA 1
ATOM 1570 C C . GLN A 1 201 ? 14.341 -6.864 -6.121 1.00 51.94 201 GLN A C 1
ATOM 1572 O O . GLN A 1 201 ? 14.394 -7.454 -7.197 1.00 51.94 201 GLN A O 1
ATOM 1577 N N . CYS A 1 202 ? 14.746 -7.469 -5.004 1.00 60.41 202 CYS A N 1
ATOM 1578 C CA . CYS A 1 202 ? 14.952 -8.905 -5.007 1.00 60.41 202 CYS A CA 1
ATOM 1579 C C . CYS A 1 202 ? 13.568 -9.568 -4.906 1.00 60.41 202 CYS A C 1
ATOM 1581 O O . CYS A 1 202 ? 12.954 -9.597 -3.844 1.00 60.41 202 CYS A O 1
ATOM 1583 N N . HIS A 1 203 ? 13.060 -10.111 -6.016 1.00 57.78 203 HIS A N 1
ATOM 1584 C CA . HIS A 1 203 ? 11.770 -10.820 -6.089 1.00 57.78 203 HIS A CA 1
ATOM 1585 C C . HIS A 1 203 ? 11.756 -12.183 -5.365 1.00 57.78 203 HIS A C 1
ATOM 1587 O O . HIS A 1 203 ? 10.880 -13.019 -5.590 1.00 57.78 203 HIS A O 1
ATOM 1593 N N . HIS A 1 204 ? 12.713 -12.430 -4.473 1.00 59.28 204 HIS A N 1
ATOM 1594 C CA . HIS A 1 204 ? 12.816 -13.681 -3.747 1.00 59.28 204 HIS A CA 1
ATOM 1595 C C . HIS A 1 204 ? 11.783 -13.711 -2.617 1.00 59.28 204 HIS A C 1
ATOM 1597 O O . HIS A 1 204 ? 11.998 -13.187 -1.531 1.00 59.28 204 HIS A O 1
ATOM 1603 N N . THR A 1 205 ? 10.690 -14.431 -2.853 1.00 56.12 205 THR A N 1
ATOM 1604 C CA . THR A 1 205 ? 9.818 -15.017 -1.818 1.00 56.12 205 THR A CA 1
ATOM 1605 C C . THR A 1 205 ? 10.479 -16.222 -1.132 1.00 56.12 205 THR A C 1
ATOM 1607 O O . THR A 1 205 ? 9.811 -17.060 -0.532 1.00 56.12 205 THR A O 1
ATOM 1610 N N . VAL A 1 206 ? 11.806 -16.343 -1.234 1.00 62.53 206 VAL A N 1
ATOM 1611 C CA . VAL A 1 206 ? 12.561 -17.434 -0.630 1.00 62.53 206 VAL A CA 1
ATOM 1612 C C . VAL A 1 206 ? 12.789 -17.076 0.839 1.00 62.53 206 VAL A C 1
ATOM 1614 O O . VAL A 1 206 ? 13.411 -16.045 1.112 1.00 62.53 206 VAL A O 1
ATOM 1617 N N . PRO A 1 207 ? 12.294 -17.882 1.794 1.00 65.75 207 PRO A N 1
ATOM 1618 C CA . PRO A 1 207 ? 12.545 -17.639 3.206 1.00 65.75 207 PRO A CA 1
ATOM 1619 C C . PRO A 1 207 ? 14.054 -17.636 3.451 1.00 65.75 207 PRO A C 1
ATOM 1621 O O . PRO A 1 207 ? 14.752 -18.577 3.075 1.00 65.75 207 PRO A O 1
ATOM 1624 N N . ILE A 1 208 ? 14.555 -16.562 4.063 1.00 76.19 208 ILE A N 1
ATOM 1625 C CA . ILE A 1 208 ? 15.973 -16.432 4.401 1.00 76.19 208 ILE A CA 1
ATOM 1626 C C . ILE A 1 208 ? 16.292 -17.508 5.446 1.00 76.19 208 ILE A C 1
ATOM 1628 O O . ILE A 1 208 ? 15.708 -17.472 6.534 1.00 76.19 208 ILE A O 1
ATOM 1632 N N . PRO A 1 209 ? 17.195 -18.464 5.159 1.00 79.50 209 PRO A N 1
ATOM 1633 C CA . PRO A 1 209 ? 17.561 -19.479 6.133 1.00 79.50 209 PRO A CA 1
ATOM 1634 C C . PRO A 1 209 ? 18.142 -18.814 7.381 1.00 79.50 209 PRO A C 1
ATOM 1636 O O . PRO A 1 209 ? 19.084 -18.023 7.292 1.00 79.50 209 PRO A O 1
ATOM 1639 N N . LEU A 1 210 ? 17.597 -19.140 8.555 1.00 79.69 210 LEU A N 1
ATOM 1640 C CA . LEU A 1 210 ? 18.030 -18.536 9.818 1.00 79.69 210 LEU A CA 1
ATOM 1641 C C . LEU A 1 210 ? 19.519 -18.790 10.104 1.00 79.69 210 LEU A C 1
ATOM 1643 O O . LEU A 1 210 ? 20.184 -17.948 10.709 1.00 79.69 210 LEU A O 1
ATOM 1647 N N . ASP A 1 211 ? 20.066 -19.902 9.605 1.00 80.94 211 ASP A N 1
ATOM 1648 C CA . ASP A 1 211 ? 21.489 -20.228 9.713 1.00 80.94 211 ASP A CA 1
ATOM 1649 C C . ASP A 1 211 ? 22.398 -19.158 9.087 1.00 80.94 211 ASP A C 1
ATOM 1651 O O . ASP A 1 211 ? 23.468 -18.879 9.630 1.00 80.94 211 ASP A O 1
ATOM 1655 N N . THR A 1 212 ? 21.950 -18.483 8.023 1.00 80.88 212 THR A N 1
ATOM 1656 C CA . THR A 1 212 ? 22.696 -17.395 7.369 1.00 80.88 212 THR A CA 1
ATOM 1657 C C . THR A 1 212 ? 22.821 -16.168 8.273 1.00 80.88 212 THR A C 1
ATOM 1659 O O . THR A 1 212 ? 23.858 -15.508 8.302 1.00 80.88 212 THR A O 1
ATOM 1662 N N . CYS A 1 213 ? 21.786 -15.868 9.060 1.00 80.81 213 CYS A N 1
ATOM 1663 C CA . CYS A 1 213 ? 21.749 -14.704 9.949 1.00 80.81 213 CYS A CA 1
ATOM 1664 C C . CYS A 1 213 ? 22.225 -15.019 11.376 1.00 80.81 213 CYS A C 1
ATOM 1666 O O . CYS A 1 213 ? 22.358 -14.116 12.202 1.00 80.81 213 CYS A O 1
ATOM 1668 N N . ARG A 1 214 ? 22.523 -16.286 11.683 1.00 85.81 214 ARG A N 1
ATOM 1669 C CA . ARG A 1 214 ? 22.814 -16.771 13.040 1.00 85.81 214 ARG A CA 1
ATOM 1670 C C . ARG A 1 214 ? 24.028 -16.114 13.699 1.00 85.81 214 ARG A C 1
ATOM 1672 O O . ARG A 1 214 ? 24.085 -16.032 14.919 1.00 85.81 214 ARG A O 1
ATOM 1679 N N . ILE A 1 215 ? 24.986 -15.645 12.897 1.00 83.12 215 ILE A N 1
ATOM 1680 C CA . ILE A 1 215 ? 26.192 -14.942 13.367 1.00 83.12 215 ILE A CA 1
ATOM 1681 C C . ILE A 1 215 ? 25.856 -13.512 13.823 1.00 83.12 215 ILE A C 1
ATOM 1683 O O . ILE A 1 215 ? 26.514 -12.978 14.712 1.00 83.12 215 ILE A O 1
ATOM 1687 N N . MET A 1 216 ? 24.829 -12.897 13.229 1.00 85.00 216 MET A N 1
ATOM 1688 C CA . MET A 1 216 ? 24.421 -11.517 13.514 1.00 85.00 216 MET A CA 1
ATOM 1689 C C . MET A 1 216 ? 23.321 -11.427 14.578 1.00 85.00 216 MET A C 1
ATOM 1691 O O . MET A 1 216 ? 23.152 -10.381 15.200 1.00 85.00 216 MET A O 1
ATOM 1695 N N . LEU A 1 217 ? 22.567 -12.508 14.788 1.00 88.31 217 LEU A N 1
ATOM 1696 C CA . LEU A 1 217 ? 21.459 -12.558 15.736 1.00 88.31 217 LEU A CA 1
ATOM 1697 C C . LEU A 1 217 ? 21.913 -13.058 17.111 1.00 88.31 217 LEU A C 1
ATOM 1699 O O . LEU A 1 217 ? 22.761 -13.942 17.240 1.00 88.31 217 LEU A O 1
ATOM 1703 N N . SER A 1 218 ? 21.312 -12.514 18.169 1.00 92.25 218 SER A N 1
ATOM 1704 C CA . SER A 1 218 ? 21.597 -12.971 19.527 1.00 92.25 218 SER A CA 1
ATOM 1705 C C . SER A 1 218 ? 21.044 -14.383 19.757 1.00 92.25 218 SER A C 1
ATOM 1707 O O . SER A 1 218 ? 20.000 -14.769 19.228 1.00 92.25 218 SER A O 1
ATOM 1709 N N . LYS A 1 219 ? 21.725 -15.171 20.599 1.00 90.75 219 LYS A N 1
ATOM 1710 C CA . LYS A 1 219 ? 21.280 -16.534 20.951 1.00 90.75 219 LYS A CA 1
ATOM 1711 C C . LYS A 1 219 ? 19.892 -16.555 21.592 1.00 90.75 219 LYS A C 1
ATOM 1713 O O . LYS A 1 219 ? 19.164 -17.525 21.419 1.00 90.75 219 LYS A O 1
ATOM 1718 N N . GLU A 1 220 ? 19.548 -15.510 22.339 1.00 90.00 220 GLU A N 1
ATOM 1719 C CA . GLU A 1 220 ? 18.233 -15.373 22.967 1.00 90.00 220 GLU A CA 1
ATOM 1720 C C . GLU A 1 220 ? 17.143 -15.138 21.919 1.00 90.00 220 GLU A C 1
ATOM 1722 O O . GLU A 1 220 ? 16.116 -15.811 21.942 1.00 90.00 220 GLU A O 1
ATOM 1727 N N . PHE A 1 221 ? 17.404 -14.267 20.940 1.00 92.06 221 PHE A N 1
ATOM 1728 C CA . PHE A 1 221 ? 16.481 -14.023 19.836 1.00 92.06 221 PHE A CA 1
ATOM 1729 C C . PHE A 1 221 ? 16.228 -15.291 19.017 1.00 92.06 221 PHE A C 1
ATOM 1731 O O . PHE A 1 221 ? 15.083 -15.615 18.728 1.00 92.06 221 PHE A O 1
ATOM 1738 N N . ILE A 1 222 ? 17.285 -16.048 18.704 1.00 91.50 222 ILE A N 1
ATOM 1739 C CA . ILE A 1 222 ? 17.166 -17.308 17.956 1.00 91.50 222 ILE A CA 1
ATOM 1740 C C . ILE A 1 222 ? 16.249 -18.294 18.692 1.00 91.50 222 ILE A C 1
ATOM 1742 O O . ILE A 1 222 ? 15.347 -18.859 18.087 1.00 91.50 222 ILE A O 1
ATOM 1746 N N . LYS A 1 223 ? 16.404 -18.442 20.014 1.00 89.31 223 LYS A N 1
ATOM 1747 C CA . LYS A 1 223 ? 15.529 -19.315 20.813 1.00 89.31 223 LYS A CA 1
ATOM 1748 C C . LYS A 1 223 ? 14.070 -18.865 20.800 1.00 89.31 223 LYS A C 1
ATOM 1750 O O . LYS A 1 223 ? 13.176 -19.706 20.745 1.00 89.31 223 LYS A O 1
ATOM 1755 N N . GLN A 1 224 ? 13.826 -17.558 20.890 1.00 88.38 224 GLN A N 1
ATOM 1756 C CA . GLN A 1 224 ? 12.473 -17.000 20.830 1.00 88.38 224 GLN A CA 1
ATOM 1757 C C . GLN A 1 224 ? 11.851 -17.195 19.447 1.00 88.38 224 GLN A C 1
ATOM 1759 O O . GLN A 1 224 ? 10.673 -17.529 19.355 1.00 88.38 224 GLN A O 1
ATOM 1764 N N . PHE A 1 225 ? 12.645 -17.049 18.387 1.00 91.56 225 PHE A N 1
ATOM 1765 C CA . PHE A 1 225 ? 12.215 -17.329 17.026 1.00 91.56 225 PHE A CA 1
ATOM 1766 C C . PHE A 1 225 ? 11.857 -18.808 16.848 1.00 91.56 225 PHE A C 1
ATOM 1768 O O . PHE A 1 225 ? 10.757 -19.102 16.394 1.00 91.56 225 PHE A O 1
ATOM 1775 N N . ASP A 1 226 ? 12.718 -19.732 17.283 1.00 90.44 226 ASP A N 1
ATOM 1776 C CA . ASP A 1 226 ? 12.454 -21.175 17.208 1.00 90.44 226 ASP A CA 1
ATOM 1777 C C . ASP A 1 226 ? 11.170 -21.553 17.970 1.00 90.44 226 ASP A C 1
ATOM 1779 O O . ASP A 1 226 ? 10.353 -22.331 17.480 1.00 90.44 226 ASP A O 1
ATOM 1783 N N . LEU A 1 227 ? 10.952 -20.953 19.148 1.00 90.19 227 LEU A N 1
ATOM 1784 C CA . LEU A 1 227 ? 9.706 -21.096 19.909 1.00 90.19 227 LEU A CA 1
ATOM 1785 C C . LEU A 1 227 ? 8.491 -20.571 19.135 1.00 90.19 227 LEU A C 1
ATOM 1787 O O . LEU A 1 227 ? 7.445 -21.214 19.144 1.00 90.19 227 LEU A O 1
ATOM 1791 N N . LYS A 1 228 ? 8.617 -19.421 18.464 1.00 91.12 228 LYS A N 1
ATOM 1792 C CA . LYS A 1 228 ? 7.531 -18.813 17.684 1.00 91.12 228 LYS A CA 1
ATOM 1793 C C . LYS A 1 228 ? 7.195 -19.627 16.436 1.00 91.12 228 LYS A C 1
ATOM 1795 O O . LYS A 1 228 ? 6.026 -19.747 16.083 1.00 91.12 228 LYS A O 1
ATOM 1800 N N . VAL A 1 229 ? 8.202 -20.202 15.780 1.00 90.94 229 VAL A N 1
ATOM 1801 C CA . VAL A 1 229 ? 8.008 -21.108 14.640 1.00 90.94 229 VAL A CA 1
ATOM 1802 C C . VAL A 1 229 ? 7.216 -22.337 15.076 1.00 90.94 229 VAL A C 1
ATOM 1804 O O . VAL A 1 229 ? 6.253 -22.708 14.410 1.00 90.94 229 VAL A O 1
ATOM 1807 N N . GLU A 1 230 ? 7.570 -22.937 16.214 1.00 92.88 230 GLU A N 1
ATOM 1808 C CA . GLU A 1 230 ? 6.828 -24.074 16.764 1.00 92.88 230 GLU A CA 1
ATOM 1809 C C . GLU A 1 230 ? 5.404 -23.684 17.194 1.00 92.88 230 GLU A C 1
ATOM 1811 O O . GLU A 1 230 ? 4.463 -24.427 16.921 1.00 92.88 230 GLU A O 1
ATOM 1816 N N . GLU A 1 231 ? 5.220 -22.508 17.801 1.00 93.81 231 GLU A N 1
ATOM 1817 C CA . GLU A 1 231 ? 3.903 -21.964 18.165 1.00 93.81 231 GLU A CA 1
ATOM 1818 C C . GLU A 1 231 ? 2.984 -21.837 16.945 1.00 93.81 231 GLU A C 1
ATOM 1820 O O . GLU A 1 231 ? 1.846 -22.297 16.984 1.00 93.81 231 GLU A O 1
ATOM 1825 N N . LEU A 1 232 ? 3.484 -21.258 15.849 1.00 91.56 232 LEU A N 1
ATOM 1826 C CA . LEU A 1 232 ? 2.722 -21.075 14.610 1.00 91.56 232 LEU A CA 1
ATOM 1827 C C . LEU A 1 232 ? 2.463 -22.394 13.870 1.00 91.56 232 LEU A C 1
ATOM 1829 O O . LEU A 1 232 ? 1.451 -22.522 13.184 1.00 91.56 232 LEU A O 1
ATOM 1833 N N . ALA A 1 233 ? 3.362 -23.373 14.001 1.00 91.81 233 ALA A N 1
ATOM 1834 C CA . ALA A 1 233 ? 3.186 -24.705 13.428 1.00 91.81 233 ALA A CA 1
ATOM 1835 C C . ALA A 1 233 ? 2.235 -25.592 14.253 1.00 91.81 233 ALA A C 1
ATOM 1837 O O . ALA A 1 233 ? 1.704 -26.573 13.729 1.00 91.81 233 ALA A O 1
ATOM 1838 N N . THR A 1 234 ? 2.022 -25.272 15.534 1.00 90.56 234 THR A N 1
ATOM 1839 C CA . THR A 1 234 ? 1.193 -26.068 16.443 1.00 90.56 234 THR A CA 1
ATOM 1840 C C . THR A 1 234 ? -0.290 -25.736 16.246 1.00 90.56 234 THR A C 1
ATOM 1842 O O . THR A 1 234 ? -0.713 -24.615 16.528 1.00 90.56 234 THR A O 1
ATOM 1845 N N . PRO A 1 235 ? -1.134 -26.696 15.827 1.00 87.25 235 PRO A N 1
ATOM 1846 C CA . PRO A 1 235 ? -2.572 -26.473 15.761 1.00 87.25 235 PRO A CA 1
ATOM 1847 C C . PRO A 1 235 ? -3.150 -26.325 17.178 1.00 87.25 235 PRO A C 1
ATOM 1849 O O . PRO A 1 235 ? -2.992 -27.218 18.008 1.00 87.25 235 PRO A O 1
ATOM 1852 N N . ASN A 1 236 ? -3.858 -25.219 17.436 1.00 86.56 236 ASN A N 1
ATOM 1853 C CA . ASN A 1 236 ? -4.370 -24.813 18.757 1.00 86.56 236 ASN A CA 1
ATOM 1854 C C . ASN A 1 236 ? -3.254 -24.636 19.809 1.00 86.56 236 ASN A C 1
ATOM 1856 O O . ASN A 1 236 ? -3.161 -25.428 20.754 1.00 86.56 236 ASN A O 1
ATOM 1860 N N . PRO A 1 237 ? -2.404 -23.602 19.667 1.00 90.94 237 PRO A N 1
ATOM 1861 C CA . PRO A 1 237 ? -1.325 -23.354 20.612 1.00 90.94 237 PRO A CA 1
ATOM 1862 C C . PRO A 1 237 ? -1.878 -23.133 22.025 1.00 90.94 237 PRO A C 1
ATOM 1864 O O . PRO A 1 237 ? -2.863 -22.423 22.231 1.00 90.94 237 PRO A O 1
ATOM 1867 N N . THR A 1 238 ? -1.242 -23.769 23.010 1.00 92.00 238 THR A N 1
ATOM 1868 C CA . THR A 1 238 ? -1.596 -23.616 24.425 1.00 92.00 238 THR A CA 1
ATOM 1869 C C . THR A 1 238 ? -0.657 -22.603 25.065 1.00 92.00 238 THR A C 1
ATOM 1871 O O . THR A 1 238 ? 0.563 -22.713 24.949 1.00 92.00 238 THR A O 1
ATOM 1874 N N . TYR A 1 239 ? -1.222 -21.623 25.761 1.00 93.75 239 TYR A N 1
ATOM 1875 C CA . TYR A 1 239 ? -0.472 -20.592 26.474 1.00 93.75 239 TYR A CA 1
ATOM 1876 C C . TYR A 1 239 ? -0.617 -20.780 27.976 1.00 93.75 239 TYR A C 1
ATOM 1878 O O . TYR A 1 239 ? -1.605 -21.340 28.444 1.00 93.75 239 TYR A O 1
ATOM 1886 N N . CYS A 1 240 ? 0.362 -20.297 28.734 1.00 93.62 240 CYS A N 1
ATOM 1887 C CA . CYS A 1 240 ? 0.295 -20.288 30.188 1.00 93.62 240 CYS A CA 1
ATOM 1888 C C . CYS A 1 240 ? -0.913 -19.480 30.689 1.00 93.62 240 CYS A C 1
ATOM 1890 O O . CYS A 1 240 ? -1.108 -18.341 30.276 1.00 93.62 240 CYS A O 1
ATOM 1892 N N . ALA A 1 241 ? -1.677 -20.042 31.630 1.00 91.06 241 ALA A N 1
ATOM 1893 C CA . ALA A 1 241 ? -2.846 -19.393 32.231 1.00 91.06 241 ALA A CA 1
ATOM 1894 C C . ALA A 1 241 ? -2.509 -18.201 33.145 1.00 91.06 241 ALA A C 1
ATOM 1896 O O . ALA A 1 241 ? -3.399 -17.432 33.502 1.00 91.06 241 ALA A O 1
ATOM 1897 N N . ASN A 1 242 ? -1.248 -18.050 33.562 1.00 89.88 242 ASN A N 1
ATOM 1898 C CA . ASN A 1 242 ? -0.828 -16.890 34.341 1.00 89.88 242 ASN A CA 1
ATOM 1899 C C . ASN A 1 242 ? -0.775 -15.649 33.424 1.00 89.88 242 ASN A C 1
ATOM 1901 O O . ASN A 1 242 ? 0.052 -15.657 32.503 1.00 89.88 242 ASN A O 1
ATOM 1905 N N . PRO A 1 243 ? -1.574 -14.590 33.680 1.00 87.69 243 PRO A N 1
ATOM 1906 C CA . PRO A 1 243 ? -1.621 -13.399 32.829 1.00 87.69 243 PRO A CA 1
ATOM 1907 C C . PRO A 1 243 ? -0.260 -12.704 32.705 1.00 87.69 243 PRO A C 1
ATOM 1909 O O . PRO A 1 243 ? 0.067 -12.206 31.629 1.00 87.69 243 PRO A O 1
ATOM 1912 N N . ASP A 1 244 ? 0.571 -12.754 33.752 1.00 92.00 244 ASP A N 1
ATOM 1913 C CA . ASP A 1 244 ? 1.910 -12.152 33.748 1.00 92.00 244 ASP A CA 1
ATOM 1914 C C . ASP A 1 244 ? 2.911 -12.943 32.892 1.00 92.00 244 ASP A C 1
ATOM 1916 O O . ASP A 1 244 ? 3.943 -12.418 32.476 1.00 92.00 244 ASP A O 1
ATOM 1920 N N . CYS A 1 245 ? 2.633 -14.225 32.635 1.00 93.62 245 CYS A N 1
ATOM 1921 C CA . CYS A 1 245 ? 3.499 -15.083 31.839 1.00 93.62 245 CYS A CA 1
ATOM 1922 C C . CYS A 1 245 ? 3.015 -15.164 30.393 1.00 93.62 245 CYS A C 1
ATOM 1924 O O . CYS A 1 245 ? 3.758 -14.788 29.491 1.00 93.62 245 CYS A O 1
ATOM 1926 N N . SER A 1 246 ? 1.805 -15.692 30.173 1.00 91.06 246 SER A N 1
ATOM 1927 C CA . SER A 1 246 ? 1.167 -15.860 28.857 1.00 91.06 246 SER A CA 1
ATOM 1928 C C . SER A 1 246 ? 2.064 -16.465 27.756 1.00 91.06 246 SER A C 1
ATOM 1930 O O . SER A 1 246 ? 1.807 -16.296 26.566 1.00 91.06 246 SER A O 1
ATOM 1932 N N . LYS A 1 247 ? 3.138 -17.179 28.125 1.00 92.88 247 LYS A N 1
ATOM 1933 C CA . LYS A 1 247 ? 4.080 -17.785 27.175 1.00 92.88 247 LYS A CA 1
ATOM 1934 C C . LYS A 1 247 ? 3.510 -19.074 26.596 1.00 92.88 247 LYS A C 1
ATOM 1936 O O . LYS A 1 247 ? 2.807 -19.810 27.289 1.00 92.88 247 LYS A O 1
ATOM 1941 N N . PHE A 1 248 ? 3.853 -19.345 25.340 1.00 94.38 248 PHE A N 1
ATOM 1942 C CA . PHE A 1 248 ? 3.539 -20.599 24.663 1.00 94.38 248 PHE A CA 1
ATOM 1943 C C . PHE A 1 248 ? 4.155 -21.793 25.408 1.00 94.38 248 PHE A C 1
ATOM 1945 O O . PHE A 1 248 ? 5.325 -21.749 25.802 1.00 94.38 248 PHE A O 1
ATOM 1952 N N . ILE A 1 249 ? 3.360 -22.846 25.602 1.00 92.81 249 ILE A N 1
ATOM 1953 C CA . ILE A 1 249 ? 3.787 -24.119 26.185 1.00 92.81 249 ILE A CA 1
ATOM 1954 C C . ILE A 1 249 ? 3.878 -25.144 25.055 1.00 92.81 249 ILE A C 1
ATOM 1956 O O . ILE A 1 249 ? 2.913 -25.342 24.314 1.00 92.81 249 ILE A O 1
ATOM 1960 N N . ARG A 1 250 ? 5.039 -25.795 24.920 1.00 92.38 250 ARG A N 1
ATOM 1961 C CA . ARG A 1 250 ? 5.270 -26.762 23.844 1.00 92.38 250 ARG A CA 1
ATOM 1962 C C . ARG A 1 250 ? 4.367 -27.985 24.029 1.00 92.38 250 ARG A C 1
ATOM 1964 O O . ARG A 1 250 ? 4.162 -28.410 25.166 1.00 92.38 250 ARG A O 1
ATOM 1971 N N . PRO A 1 251 ? 3.896 -28.626 22.946 1.00 90.38 251 PRO A N 1
ATOM 1972 C CA . PRO A 1 251 ? 3.070 -29.831 23.043 1.00 90.38 251 PRO A CA 1
ATOM 1973 C C . PRO A 1 251 ? 3.714 -30.970 23.847 1.00 90.38 251 PRO A C 1
ATOM 1975 O O . PRO A 1 251 ? 3.007 -31.724 24.509 1.00 90.38 251 PRO A O 1
ATOM 1978 N N . GLY A 1 252 ? 5.049 -31.079 23.824 1.00 88.19 252 GLY A N 1
ATOM 1979 C CA . GLY A 1 252 ? 5.794 -32.069 24.609 1.00 88.19 252 GLY A CA 1
ATOM 1980 C C . GLY A 1 252 ? 5.694 -31.879 26.128 1.00 88.19 252 GLY A C 1
ATOM 1981 O O . GLY A 1 252 ? 5.838 -32.850 26.865 1.00 88.19 252 GLY A O 1
ATOM 1982 N N . ASP A 1 253 ? 5.381 -30.665 26.589 1.00 89.31 253 ASP A N 1
ATOM 1983 C CA . ASP A 1 253 ? 5.229 -30.323 28.009 1.00 89.31 253 ASP A CA 1
ATOM 1984 C C . ASP A 1 253 ? 3.771 -30.478 28.496 1.00 89.31 253 ASP A C 1
ATOM 1986 O O . ASP A 1 253 ? 3.428 -30.107 29.621 1.00 89.31 253 ASP A O 1
ATOM 1990 N N . ILE A 1 254 ? 2.888 -31.028 27.651 1.00 90.38 254 ILE A N 1
ATOM 1991 C CA . ILE A 1 254 ? 1.477 -31.274 27.963 1.00 90.38 254 ILE A CA 1
ATOM 1992 C C . ILE A 1 254 ? 1.274 -32.768 28.224 1.00 90.38 254 ILE A C 1
ATOM 1994 O O . ILE A 1 254 ? 1.250 -33.583 27.304 1.00 90.38 254 ILE A O 1
ATOM 1998 N N . THR A 1 255 ? 1.055 -33.139 29.487 1.00 89.44 255 THR A N 1
ATOM 1999 C CA . THR A 1 255 ? 0.785 -34.528 29.887 1.00 89.44 255 THR A CA 1
ATOM 2000 C C . THR A 1 255 ? -0.640 -34.654 30.419 1.00 89.44 255 THR A C 1
ATOM 2002 O O . THR A 1 255 ? -1.040 -33.944 31.335 1.00 89.44 255 THR A O 1
ATOM 2005 N N . ALA A 1 256 ? -1.436 -35.566 29.849 1.00 85.19 256 ALA A N 1
ATOM 2006 C CA . ALA A 1 256 ? -2.807 -35.845 30.301 1.00 85.19 256 ALA A CA 1
ATOM 2007 C C . ALA A 1 256 ? -3.715 -34.592 30.429 1.00 85.19 256 ALA A C 1
ATOM 2009 O O . ALA A 1 256 ? -4.520 -34.498 31.352 1.00 85.19 256 ALA A O 1
ATOM 2010 N N . LYS A 1 257 ? -3.607 -33.645 29.478 1.00 86.75 257 LYS A N 1
ATOM 2011 C CA . LYS A 1 257 ? -4.316 -32.340 29.438 1.00 86.75 257 LYS A CA 1
ATOM 2012 C C . LYS A 1 257 ? -3.883 -31.319 30.495 1.00 86.75 257 LYS A C 1
ATOM 2014 O O . LYS A 1 257 ? -4.518 -30.274 30.625 1.00 86.75 257 LYS A O 1
ATOM 2019 N N . VAL A 1 258 ? -2.802 -31.586 31.217 1.00 90.31 258 VAL A N 1
ATOM 2020 C CA . VAL A 1 258 ? -2.165 -30.625 32.118 1.00 90.31 258 VAL A CA 1
ATOM 2021 C C . VAL A 1 258 ? -0.826 -30.232 31.509 1.00 90.31 258 VAL A C 1
ATOM 2023 O O . VAL A 1 258 ? 0.006 -31.082 31.206 1.00 90.31 258 VAL A O 1
ATOM 2026 N N . ALA A 1 259 ? -0.657 -28.940 31.279 1.00 91.38 259 ALA A N 1
ATOM 2027 C CA . ALA A 1 259 ? 0.541 -28.323 30.746 1.00 91.38 259 ALA A CA 1
ATOM 2028 C C . ALA A 1 259 ? 1.285 -27.632 31.891 1.00 91.38 259 ALA A C 1
ATOM 2030 O O . ALA A 1 259 ? 0.719 -26.765 32.563 1.00 91.38 259 ALA A O 1
ATOM 2031 N N . ASP A 1 260 ? 2.542 -28.001 32.114 1.00 92.38 260 ASP A N 1
ATOM 2032 C CA . ASP A 1 260 ? 3.380 -27.367 33.131 1.00 92.38 260 ASP A CA 1
ATOM 2033 C C . ASP A 1 260 ? 4.258 -26.297 32.463 1.00 92.38 260 ASP A C 1
ATOM 2035 O O . ASP A 1 260 ? 5.093 -26.588 31.609 1.00 92.38 260 ASP A O 1
ATOM 2039 N N . CYS A 1 261 ? 4.064 -25.023 32.823 1.00 92.38 261 CYS A N 1
ATOM 2040 C CA . CYS A 1 261 ? 4.829 -23.935 32.214 1.00 92.38 261 CYS A CA 1
ATOM 2041 C C . CYS A 1 261 ? 6.293 -23.951 32.684 1.00 92.38 261 CYS A C 1
ATOM 2043 O O . CYS A 1 261 ? 6.577 -23.692 33.852 1.00 92.38 261 CYS A O 1
ATOM 2045 N N . VAL A 1 262 ? 7.242 -24.131 31.764 1.00 91.19 262 VAL A N 1
ATOM 2046 C CA . VAL A 1 262 ? 8.687 -24.155 32.075 1.00 91.19 262 VAL A CA 1
ATOM 2047 C C . VAL A 1 262 ? 9.203 -22.812 32.627 1.00 91.19 262 VAL A C 1
ATOM 2049 O O . VAL A 1 262 ? 10.218 -22.767 33.317 1.00 91.19 262 VAL A O 1
ATOM 2052 N N . PHE A 1 263 ? 8.501 -21.703 32.364 1.00 91.19 263 PHE A N 1
ATOM 2053 C CA . PHE A 1 263 ? 8.941 -20.362 32.766 1.00 91.19 263 PHE A CA 1
ATOM 2054 C C . PHE A 1 263 ? 8.499 -19.957 34.174 1.00 91.19 263 PHE A C 1
ATOM 2056 O O . PHE A 1 263 ? 9.285 -19.367 34.908 1.00 91.19 263 PHE A O 1
ATOM 2063 N N . CYS A 1 264 ? 7.245 -20.230 34.541 1.00 93.12 264 CYS A N 1
ATOM 2064 C CA . CYS A 1 264 ? 6.667 -19.794 35.819 1.00 93.12 264 CYS A CA 1
ATOM 2065 C C . CYS A 1 264 ? 6.105 -20.943 36.665 1.00 93.12 264 CYS A C 1
ATOM 2067 O O . CYS A 1 264 ? 5.564 -20.691 37.736 1.00 93.12 264 CYS A O 1
ATOM 2069 N N . GLN A 1 265 ? 6.208 -22.189 36.186 1.00 92.25 265 GLN A N 1
ATOM 2070 C CA . GLN A 1 265 ? 5.750 -23.415 36.856 1.00 92.25 265 GLN A CA 1
ATOM 2071 C C . GLN A 1 265 ? 4.238 -23.465 37.139 1.00 92.25 265 GLN A C 1
ATOM 2073 O O . GLN A 1 265 ? 3.757 -24.330 37.868 1.00 92.25 265 GLN A O 1
ATOM 2078 N N . THR A 1 266 ? 3.460 -22.554 36.549 1.00 91.50 266 THR A N 1
ATOM 2079 C CA . THR A 1 266 ? 2.000 -22.561 36.658 1.00 91.50 266 THR A CA 1
ATOM 2080 C C . THR A 1 266 ? 1.422 -23.698 35.822 1.00 91.50 266 THR A C 1
ATOM 2082 O O . THR A 1 266 ? 1.723 -23.819 34.632 1.00 91.50 266 THR A O 1
ATOM 2085 N N . LYS A 1 267 ? 0.557 -24.504 36.444 1.00 90.31 267 LYS A N 1
ATOM 2086 C CA . LYS A 1 267 ? -0.191 -25.564 35.766 1.00 90.31 267 LYS A CA 1
ATOM 2087 C C . LYS A 1 267 ? -1.328 -24.962 34.958 1.00 90.31 267 LYS A C 1
ATOM 2089 O O . LYS A 1 267 ? -2.158 -24.239 35.505 1.00 90.31 267 LYS A O 1
ATOM 2094 N N . THR A 1 268 ? -1.376 -25.280 33.675 1.00 89.19 268 THR A N 1
ATOM 2095 C CA . THR A 1 268 ? -2.423 -24.839 32.756 1.00 89.19 268 THR A CA 1
ATOM 2096 C C . THR A 1 268 ? -3.167 -26.050 32.222 1.00 89.19 268 THR A C 1
ATOM 2098 O O . THR A 1 268 ? -2.554 -27.002 31.755 1.00 89.19 268 THR A O 1
ATOM 2101 N N . TYR A 1 269 ? -4.493 -26.040 32.283 1.00 86.38 269 TYR A N 1
ATOM 2102 C CA . TYR A 1 269 ? -5.291 -27.118 31.709 1.00 86.38 269 TYR A CA 1
ATOM 2103 C C . TYR A 1 269 ? -5.509 -26.828 30.225 1.00 86.38 269 TYR A C 1
ATOM 2105 O O . TYR A 1 269 ? -6.096 -25.809 29.861 1.00 86.38 269 TYR A O 1
ATOM 2113 N N . ALA A 1 270 ? -4.987 -27.704 29.367 1.00 71.31 270 ALA A N 1
ATOM 2114 C CA . ALA A 1 270 ? -5.131 -27.586 27.925 1.00 71.31 270 ALA A CA 1
ATOM 2115 C C . ALA A 1 270 ? -6.573 -27.953 27.545 1.00 71.31 270 ALA A C 1
ATOM 2117 O O . ALA A 1 270 ? -6.942 -29.129 27.458 1.00 71.31 270 ALA A O 1
ATOM 2118 N N . ASN A 1 271 ? -7.409 -26.936 27.348 1.00 64.38 271 ASN A N 1
ATOM 2119 C CA . ASN A 1 271 ? -8.772 -27.117 26.870 1.00 64.38 271 ASN A CA 1
ATOM 2120 C C . ASN A 1 271 ? -8.720 -27.379 25.361 1.00 64.38 271 ASN A C 1
ATOM 2122 O O . ASN A 1 271 ? -8.571 -26.461 24.558 1.00 64.38 271 ASN A O 1
ATOM 2126 N N . ALA A 1 272 ? -8.812 -28.650 24.973 1.00 47.88 272 ALA A N 1
ATOM 2127 C CA . ALA A 1 272 ? -8.955 -29.046 23.580 1.00 47.88 272 ALA A CA 1
ATOM 2128 C C . ALA A 1 272 ? -10.296 -28.529 23.028 1.00 47.88 272 ALA A C 1
ATOM 2130 O O . ALA A 1 272 ? -11.309 -29.194 23.197 1.00 47.88 272 ALA A O 1
ATOM 2131 N N . ALA A 1 273 ? -10.253 -27.363 22.373 1.00 42.62 273 ALA A N 1
ATOM 2132 C CA . ALA A 1 273 ? -11.298 -26.733 21.561 1.00 42.62 273 ALA A CA 1
ATOM 2133 C C . ALA A 1 273 ? -12.656 -26.428 22.246 1.00 42.62 273 ALA A C 1
ATOM 2135 O O . ALA A 1 273 ? -13.223 -27.226 22.977 1.00 42.62 273 ALA A O 1
ATOM 2136 N N . MET A 1 274 ? -13.216 -25.263 21.898 1.00 38.97 274 MET A N 1
ATOM 2137 C CA . MET A 1 274 ? -14.515 -24.710 22.323 1.00 38.97 274 MET A CA 1
ATOM 2138 C C . MET A 1 274 ? -14.626 -24.214 23.771 1.00 38.97 274 MET A C 1
ATOM 2140 O O . MET A 1 274 ? -15.157 -24.916 24.617 1.00 38.97 274 MET A O 1
ATOM 2144 N N . ILE A 1 275 ? -14.289 -22.935 23.993 1.00 39.06 275 ILE A N 1
ATOM 2145 C CA . ILE A 1 275 ? -15.284 -21.926 24.419 1.00 39.06 275 ILE A CA 1
ATOM 2146 C C . ILE A 1 275 ? -14.945 -20.603 23.709 1.00 39.06 275 ILE A C 1
ATOM 2148 O O . ILE A 1 275 ? -14.291 -19.721 24.253 1.00 39.06 275 ILE A O 1
ATOM 2152 N N . SER A 1 276 ? -15.401 -20.462 22.465 1.00 39.69 276 SER A N 1
ATOM 2153 C CA . SER A 1 276 ? -16.015 -19.191 22.076 1.00 39.69 276 SER A CA 1
ATOM 2154 C C . SER A 1 276 ? -17.429 -19.207 22.669 1.00 39.69 276 SER A C 1
ATOM 2156 O O . SER A 1 276 ? -18.110 -20.220 22.545 1.00 39.69 276 SER A O 1
ATOM 2158 N N . ALA A 1 277 ? -17.854 -18.104 23.291 1.00 38.81 277 ALA A N 1
ATOM 2159 C CA . ALA A 1 277 ? -19.252 -17.776 23.622 1.00 38.81 277 ALA A CA 1
ATOM 2160 C C . ALA A 1 277 ? -19.886 -18.167 24.984 1.00 38.81 277 ALA A C 1
ATOM 2162 O O . ALA A 1 277 ? -21.110 -18.194 25.057 1.00 38.81 277 ALA A O 1
ATOM 2163 N N . ILE A 1 278 ? -19.149 -18.345 26.093 1.00 37.28 278 ILE A N 1
ATOM 2164 C CA . ILE A 1 278 ? -19.772 -18.307 27.445 1.00 37.28 278 ILE A CA 1
ATOM 2165 C C . ILE A 1 278 ? -18.906 -17.516 28.440 1.00 37.28 278 ILE A C 1
ATOM 2167 O O . ILE A 1 278 ? -18.314 -18.059 29.365 1.00 37.28 278 ILE A O 1
ATOM 2171 N N . PHE A 1 279 ? -18.822 -16.202 28.241 1.00 36.00 279 PHE A N 1
ATOM 2172 C CA . PHE A 1 279 ? -18.646 -15.250 29.349 1.00 36.00 279 PHE A CA 1
ATOM 2173 C C . PHE A 1 279 ? -19.473 -13.982 29.084 1.00 36.00 279 PHE A C 1
ATOM 2175 O O . PHE A 1 279 ? -19.049 -12.855 29.305 1.00 36.00 279 PHE A O 1
ATOM 2182 N N . VAL A 1 280 ? -20.683 -14.192 28.562 1.00 42.69 280 VAL A N 1
ATOM 2183 C CA . VAL A 1 280 ? -21.800 -13.258 28.684 1.00 42.69 280 VAL A CA 1
ATOM 2184 C C . VAL A 1 280 ? -22.826 -13.993 29.540 1.00 42.69 280 VAL A C 1
ATOM 2186 O O . VAL A 1 280 ? -23.193 -15.117 29.216 1.00 42.69 280 VAL A O 1
ATOM 2189 N N . ALA A 1 281 ? -23.248 -13.351 30.628 1.00 40.16 281 ALA A N 1
ATOM 2190 C CA . ALA A 1 281 ? -24.239 -13.810 31.603 1.00 40.16 281 ALA A CA 1
ATOM 2191 C C . ALA A 1 281 ? -23.798 -14.938 32.558 1.00 40.16 281 ALA A C 1
ATOM 2193 O O . ALA A 1 281 ? -24.137 -16.090 32.351 1.00 40.16 281 ALA A O 1
ATOM 2194 N N . THR A 1 282 ? -23.134 -14.578 33.664 1.00 42.41 282 THR A N 1
ATOM 2195 C CA . THR A 1 282 ? -23.649 -14.831 35.032 1.00 42.41 282 THR A CA 1
ATOM 2196 C C . THR A 1 282 ? -22.695 -14.259 36.085 1.00 42.41 282 THR A C 1
ATOM 2198 O O . THR A 1 282 ? -21.881 -14.973 36.662 1.00 42.41 282 THR A O 1
ATOM 2201 N N . SER A 1 283 ? -22.829 -12.971 36.389 1.00 36.38 283 SER A N 1
ATOM 2202 C CA . SER A 1 283 ? -22.473 -12.438 37.712 1.00 36.38 283 SER A CA 1
ATOM 2203 C C . SER A 1 283 ? -23.199 -11.116 37.928 1.00 36.38 283 SER A C 1
ATOM 2205 O O . SER A 1 283 ? -22.609 -10.042 37.970 1.00 36.38 283 SER A O 1
ATOM 2207 N N . GLY A 1 284 ? -24.522 -11.222 38.020 1.00 34.00 284 GLY A N 1
ATOM 2208 C CA . GLY A 1 284 ? -25.395 -10.200 38.565 1.00 34.00 284 GLY A CA 1
ATOM 2209 C C . GLY A 1 284 ? -26.363 -10.871 39.532 1.00 34.00 284 GLY A C 1
ATOM 2210 O O . GLY A 1 284 ? -27.042 -11.823 39.161 1.00 34.00 284 GLY A O 1
ATOM 2211 N N . SER A 1 285 ? -26.425 -10.330 40.745 1.00 35.66 285 SER A N 1
ATOM 2212 C CA . SER A 1 285 ? -27.402 -10.597 41.805 1.00 35.66 285 SER A CA 1
ATOM 2213 C C . SER A 1 285 ? -27.067 -11.661 42.858 1.00 35.66 285 SER A C 1
ATOM 2215 O O . SER A 1 285 ? -27.428 -12.834 42.800 1.00 35.66 285 SER A O 1
ATOM 2217 N N . VAL A 1 286 ? -26.433 -11.138 43.907 1.00 40.50 286 VAL A N 1
ATOM 2218 C CA . VAL A 1 286 ? -26.567 -11.550 45.303 1.00 40.50 286 VAL A CA 1
ATOM 2219 C C . VAL A 1 286 ? -28.045 -11.500 45.712 1.00 40.50 286 VAL A C 1
ATOM 2221 O O . VAL A 1 286 ? -28.667 -10.446 45.619 1.00 40.50 286 VAL A O 1
ATOM 2224 N N . ALA A 1 287 ? -28.589 -12.594 46.249 1.00 35.84 287 ALA A N 1
ATOM 2225 C CA . ALA A 1 287 ? -29.794 -12.554 47.077 1.00 35.84 287 ALA A CA 1
ATOM 2226 C C . ALA A 1 287 ? -29.763 -13.651 48.154 1.00 35.84 287 ALA A C 1
ATOM 2228 O O . ALA A 1 287 ? -29.986 -14.830 47.902 1.00 35.84 287 ALA A O 1
ATOM 2229 N N . HIS A 1 288 ? -29.411 -13.205 49.358 1.00 35.38 288 HIS A N 1
ATOM 2230 C CA . HIS A 1 288 ? -29.933 -13.593 50.669 1.00 35.38 288 HIS A CA 1
ATOM 2231 C C . HIS A 1 288 ? -30.760 -14.889 50.827 1.00 35.38 288 HIS A C 1
ATOM 2233 O O . HIS A 1 288 ? -31.893 -15.002 50.377 1.00 35.38 288 HIS A O 1
ATOM 2239 N N . ALA A 1 289 ? -30.210 -15.771 51.670 1.00 35.19 289 ALA A N 1
ATOM 2240 C CA . ALA A 1 289 ? -30.814 -16.300 52.898 1.00 35.19 289 ALA A CA 1
ATOM 2241 C C . ALA A 1 289 ? -32.305 -16.688 52.892 1.00 35.19 289 ALA A C 1
ATOM 2243 O O . ALA A 1 289 ? -33.159 -15.829 53.065 1.00 35.19 289 ALA A O 1
ATOM 2244 N N . LEU A 1 290 ? -32.585 -17.996 52.981 1.00 36.06 290 LEU A N 1
ATOM 2245 C CA . LEU A 1 290 ? -33.687 -18.510 53.801 1.00 36.06 290 LEU A CA 1
ATOM 2246 C C . LEU A 1 290 ? -33.284 -19.817 54.503 1.00 36.06 290 LEU A C 1
ATOM 2248 O O . LEU A 1 290 ? -33.120 -20.876 53.906 1.00 36.06 290 LEU A O 1
ATOM 2252 N N . SER A 1 291 ? -33.128 -19.682 55.817 1.00 35.50 291 SER A N 1
ATOM 2253 C CA . SER A 1 291 ? -33.167 -20.735 56.826 1.00 35.50 291 SER A CA 1
ATOM 2254 C C . SER A 1 291 ? -34.591 -21.291 56.923 1.00 35.50 291 SER A C 1
ATOM 2256 O O . SER A 1 291 ? -35.544 -20.518 57.016 1.00 35.50 291 SER A O 1
ATOM 2258 N N . GLY A 1 292 ? -34.746 -22.616 56.942 1.00 32.59 292 GLY A N 1
ATOM 2259 C CA . GLY A 1 292 ? -36.049 -23.267 57.082 1.00 32.59 292 GLY A CA 1
ATOM 2260 C C . GLY A 1 292 ? -35.926 -24.751 57.412 1.00 32.59 292 GLY A C 1
ATOM 2261 O O . GLY A 1 292 ? -35.808 -25.589 56.532 1.00 32.59 292 GLY A O 1
ATOM 2262 N N . LYS A 1 293 ? -35.924 -25.052 58.712 1.00 38.22 293 LYS A N 1
ATOM 2263 C CA . LYS A 1 293 ? -35.978 -26.389 59.325 1.00 38.22 293 LYS A CA 1
ATOM 2264 C C . LYS A 1 293 ? -37.276 -27.150 58.985 1.00 38.22 293 LYS A C 1
ATOM 2266 O O . LYS A 1 293 ? -38.296 -26.508 58.754 1.00 38.22 293 LYS A O 1
ATOM 2271 N N . LYS A 1 294 ? -37.231 -28.472 59.253 1.00 35.88 294 LYS A N 1
ATOM 2272 C CA . LYS A 1 294 ? -38.324 -29.470 59.437 1.00 35.88 294 LYS A CA 1
ATOM 2273 C C . LYS A 1 294 ? -38.752 -30.201 58.156 1.00 35.88 294 LYS A C 1
ATOM 2275 O O . LYS A 1 294 ? -38.841 -29.584 57.114 1.00 35.88 294 LYS A O 1
ATOM 2280 N N . SER A 1 295 ? -39.087 -31.489 58.147 1.00 36.62 295 SER A N 1
ATOM 2281 C CA . SER A 1 295 ? -39.092 -32.552 59.156 1.00 36.62 295 SER A CA 1
ATOM 2282 C C . SER A 1 295 ? -39.266 -33.890 58.429 1.00 36.62 295 SER A C 1
ATOM 2284 O O . SER A 1 295 ? -39.898 -33.963 57.383 1.00 36.62 295 SER A O 1
ATOM 2286 N N . THR A 1 296 ? -38.746 -34.935 59.059 1.00 40.88 296 THR A N 1
ATOM 2287 C CA . THR A 1 296 ? -39.146 -36.345 59.006 1.00 40.88 296 THR A CA 1
ATOM 2288 C C . THR A 1 296 ? -40.631 -36.579 58.683 1.00 40.88 296 THR A C 1
ATOM 2290 O O . THR A 1 296 ? -41.481 -36.018 59.373 1.00 40.88 296 THR A O 1
ATOM 2293 N N . LEU A 1 297 ? -40.938 -37.497 57.757 1.00 36.00 297 LEU A N 1
ATOM 2294 C CA . LEU A 1 297 ? -42.048 -38.450 57.908 1.00 36.00 297 LEU A CA 1
ATOM 2295 C C . LEU A 1 297 ? -41.927 -39.629 56.929 1.00 36.00 297 LEU A C 1
ATOM 2297 O O . LEU A 1 297 ? -41.827 -39.464 55.718 1.00 36.00 297 LEU A O 1
ATOM 2301 N N . LEU A 1 298 ? -41.899 -40.809 57.546 1.00 37.00 298 LEU A N 1
ATOM 2302 C CA . LEU A 1 298 ? -42.154 -42.144 57.010 1.00 37.00 298 LEU A CA 1
ATOM 2303 C C . LEU A 1 298 ? -43.616 -42.286 56.530 1.00 37.00 298 LEU A C 1
ATOM 2305 O O . LEU A 1 298 ? -44.438 -41.423 56.832 1.00 37.00 298 LEU A O 1
ATOM 2309 N N . VAL A 1 299 ? -43.916 -43.468 55.966 1.00 40.28 299 VAL A N 1
ATOM 2310 C CA . VAL A 1 299 ? -45.204 -44.029 55.485 1.00 40.28 299 VAL A CA 1
ATOM 2311 C C . VAL A 1 299 ? -45.321 -43.868 53.958 1.00 40.28 299 VAL A C 1
ATOM 2313 O O . VAL A 1 299 ? -45.309 -42.750 53.463 1.00 40.28 299 VAL A O 1
ATOM 2316 N N . GLN A 1 300 ? -45.357 -44.926 53.141 1.00 46.16 300 GLN A N 1
ATOM 2317 C CA . GLN A 1 300 ? -45.923 -46.270 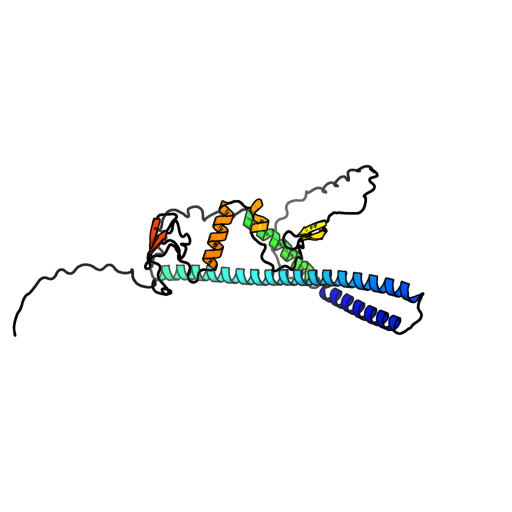53.318 1.00 46.16 300 GLN A CA 1
ATOM 2318 C C . GLN A 1 300 ? -45.129 -47.316 52.525 1.00 46.16 300 GLN A C 1
ATOM 2320 O O . GLN A 1 300 ? -44.630 -46.956 51.436 1.00 46.16 300 GLN A O 1
#

Organism: Curvularia kusanoi (NCBI:txid90978)

Sequence (300 aa):
MDPRTAMLAVQLQLADIAEILNDIQINKDKRAKDEERASLETVQQDLVQQLATLEGQVLVIKILKQEFDDRAAYKKLLDEEKQAVSDHELAMRLAGMTVSHNAEGSRTASRTQHESADDRDDNAQWEMAKQLYTLAFEGNEVHSLLGDMADHSALADREPLHGIRTVKAEQADVSITEGKDLVKCNACMEPFNLKDTLRLQCHHTVPIPLDTCRIMLSKEFIKQFDLKVEELATPNPTYCANPDCSKFIRPGDITAKVADCVFCQTKTYANAAMISAIFVATSGSVAHALSGKKSTLLVQ

Secondary structure (DSSP, 8-state):
--HHHHHHHHHHHHHHHHHHHHHHHHS--TTTHHHHHHHHHHHHHHHHHHHHHHHHHHHHHHHHHHHHHHHHHHHHHHHHHHHHHHHHHHHHHHTT------SS-SS-SS-S----TTHHHHHHHHHHHHHHHHHHHSTTS-S---------------PPPPP------------------EEEPTTT--EEEGGGTT-------PPPPHHHHTTTS-HHHHHHHHHHHHHHHSSS-EE-S-TTT--EE-GGGEETTEEE-TTT--EEE---S--SS-SSS-------------------

Foldseek 3Di:
DALVVVLVVLVVVLVVLVVVLVVLVVDPPDDPSVVVNVVSVVVNVVSVVVNVVSVVVVVVLVVLVVVVVVVVVVVVVVVVVVVVVVVVCVVCVVVVNPPPPDDDDDDPPPPPPPPPPVVVVVVVVVVVSVVVNCVNPVPPDDPDDDDDDDDDDDDDDDDDDDDDDDDDDDDDDDPPDDDDQWDADLAPRDTDHPVCVVPPPPVDPPPRPVVSCVVVDDPVVVVVVVQVVQQVVDDQFDFAPPPVGRGTFHPVQQDPQWHQDPPPRHIDRNDPDDDDPPPPDDDDDDDDDDDDDDDDDDDD

Radius of gyration: 35.9 Å; chains: 1; bounding box: 89×90×106 Å

pLDDT: mean 70.29, std 22.59, range [29.53, 97.5]